Protein AF-U9UZT3-F1 (afdb_monomer)

Mean predicted aligned error: 13.44 Å

Organism: Rhizophagus irregularis (strain DAOM 181602 / DAOM 197198 / MUCL 43194) (NCBI:txid747089)

pLDDT: mean 77.9, std 17.24, range [33.41, 94.56]

Structure (mmCIF, N/CA/C/O backbone):
data_AF-U9UZT3-F1
#
_entry.id   AF-U9UZT3-F1
#
loop_
_atom_site.group_PDB
_atom_site.id
_atom_site.type_symbol
_atom_site.label_atom_id
_atom_site.label_alt_id
_atom_site.label_comp_id
_atom_site.label_asym_id
_atom_site.label_entity_id
_atom_site.label_seq_id
_atom_site.pdbx_PDB_ins_code
_atom_site.Cartn_x
_atom_site.Cartn_y
_atom_site.Cartn_z
_atom_site.occupancy
_atom_site.B_iso_or_equiv
_atom_site.auth_seq_id
_atom_site.auth_comp_id
_atom_site.auth_asym_id
_atom_site.auth_atom_id
_atom_site.pdbx_PDB_model_num
ATOM 1 N N . MET A 1 1 ? -9.451 13.748 1.701 1.00 55.34 1 MET A N 1
ATOM 2 C CA . MET A 1 1 ? -9.977 12.585 2.460 1.00 55.34 1 MET A CA 1
ATOM 3 C C . MET A 1 1 ? -10.515 12.876 3.868 1.00 55.34 1 MET A C 1
ATOM 5 O O . MET A 1 1 ? -11.548 12.296 4.185 1.00 55.34 1 MET A O 1
ATOM 9 N N . PRO A 1 2 ? -9.936 13.760 4.711 1.00 57.91 2 PRO A N 1
ATOM 10 C CA . PRO A 1 2 ? -10.421 13.955 6.091 1.00 57.91 2 PRO A CA 1
ATOM 11 C C . PRO A 1 2 ? -11.897 14.383 6.207 1.00 57.91 2 PRO A C 1
ATOM 13 O O . PRO A 1 2 ? -12.615 13.911 7.085 1.00 57.91 2 PRO A O 1
ATOM 16 N N . PHE A 1 3 ? -12.371 15.233 5.288 1.00 63.44 3 PHE A N 1
ATOM 17 C CA . PHE A 1 3 ? -13.763 15.699 5.251 1.00 63.44 3 PHE A CA 1
ATOM 18 C C . PHE A 1 3 ? -14.772 14.569 4.979 1.00 63.44 3 PHE A C 1
ATOM 20 O O . PHE A 1 3 ? -15.779 14.462 5.677 1.00 63.44 3 PHE A O 1
ATOM 27 N N . LEU A 1 4 ? -14.475 13.688 4.013 1.00 63.22 4 LEU A N 1
ATOM 28 C CA . LEU A 1 4 ? -15.331 12.546 3.671 1.00 63.22 4 LEU A CA 1
ATOM 29 C C . LEU A 1 4 ? -15.413 11.554 4.833 1.00 63.22 4 LEU A C 1
ATOM 31 O O . LEU A 1 4 ? -16.508 11.172 5.231 1.00 63.22 4 LEU A O 1
ATOM 35 N N . LEU A 1 5 ? -14.277 11.226 5.457 1.00 65.88 5 LEU A N 1
ATOM 36 C CA . LEU A 1 5 ? -14.245 10.347 6.629 1.00 65.88 5 LEU A CA 1
ATOM 37 C C . LEU A 1 5 ? -15.083 10.906 7.787 1.00 65.88 5 LEU A C 1
ATOM 39 O O . LEU A 1 5 ? -15.834 10.168 8.417 1.00 65.88 5 LEU A O 1
ATOM 43 N N . ARG A 1 6 ? -15.022 12.220 8.037 1.00 64.06 6 ARG A N 1
ATOM 44 C CA . ARG A 1 6 ? -15.790 12.864 9.114 1.00 64.06 6 ARG A CA 1
ATOM 45 C C . ARG A 1 6 ? -17.303 12.843 8.865 1.00 64.06 6 ARG A C 1
ATOM 47 O O . ARG A 1 6 ? -18.062 12.762 9.828 1.00 64.06 6 ARG A O 1
ATOM 54 N N . ARG A 1 7 ? -17.736 12.898 7.601 1.00 65.75 7 ARG A N 1
ATOM 55 C CA . ARG A 1 7 ? -19.154 12.845 7.203 1.00 65.75 7 ARG A CA 1
ATOM 56 C C . ARG A 1 7 ? -19.692 11.410 7.156 1.00 65.75 7 ARG A C 1
ATOM 58 O O . ARG A 1 7 ? -20.817 11.178 7.594 1.00 65.75 7 ARG A O 1
ATOM 65 N N . CYS A 1 8 ? -18.885 10.470 6.663 1.00 66.38 8 CYS A N 1
ATOM 66 C CA . CYS A 1 8 ? -19.257 9.069 6.452 1.00 66.38 8 CYS A CA 1
ATOM 67 C C . CYS A 1 8 ? -19.107 8.188 7.699 1.00 66.38 8 CYS A C 1
ATOM 69 O O . CYS A 1 8 ? -19.755 7.151 7.762 1.00 66.38 8 CYS A O 1
ATOM 71 N N . LEU A 1 9 ? -18.297 8.571 8.690 1.00 67.44 9 LEU A N 1
ATOM 72 C CA . LEU A 1 9 ? -18.136 7.848 9.960 1.00 67.44 9 LEU A CA 1
ATOM 73 C C . LEU A 1 9 ? -18.852 8.609 11.084 1.00 67.44 9 LEU A C 1
ATOM 75 O O . LEU A 1 9 ? -18.222 9.221 11.944 1.00 67.44 9 LEU A O 1
ATOM 79 N N . ASN A 1 10 ? -20.180 8.633 11.067 1.00 66.56 10 ASN A N 1
ATOM 80 C CA . ASN A 1 10 ? -20.992 9.182 12.151 1.00 66.56 10 ASN A CA 1
ATOM 81 C C . ASN A 1 10 ? -21.681 8.041 12.921 1.00 66.56 10 ASN A C 1
ATOM 83 O O . ASN A 1 10 ? -21.698 6.901 12.469 1.00 66.56 10 ASN A O 1
ATOM 87 N N . ASN A 1 11 ? -22.235 8.323 14.105 1.00 61.31 11 ASN A N 1
ATOM 88 C CA . ASN A 1 11 ? -22.818 7.275 14.957 1.00 61.31 11 ASN A CA 1
ATOM 89 C C . ASN A 1 11 ? -23.997 6.541 14.297 1.00 61.31 11 ASN A C 1
ATOM 91 O O . ASN A 1 11 ? -24.393 5.495 14.785 1.00 61.31 11 ASN A O 1
ATOM 95 N N . ARG A 1 12 ? -24.569 7.090 13.217 1.00 69.06 12 ARG A N 1
ATOM 96 C CA . ARG A 1 12 ? -25.687 6.487 12.484 1.00 69.06 12 ARG A CA 1
ATOM 97 C C . ARG A 1 12 ? -25.233 5.647 11.288 1.00 69.06 12 ARG A C 1
ATOM 99 O O . ARG A 1 12 ? -26.054 4.940 10.720 1.00 69.06 12 ARG A O 1
ATOM 106 N N . SER A 1 13 ? -23.969 5.746 10.872 1.00 76.44 13 SER A N 1
ATOM 107 C CA . SER A 1 13 ? -23.459 5.075 9.669 1.00 76.44 13 SER A CA 1
ATOM 108 C C . SER A 1 13 ? -22.662 3.803 9.955 1.00 76.44 13 SER A C 1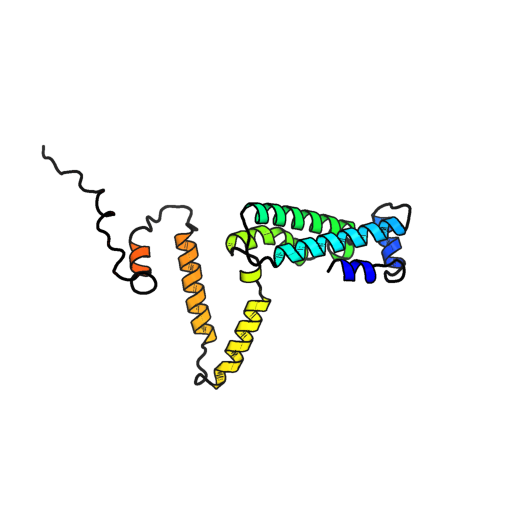
ATOM 110 O O . SER A 1 13 ? -22.446 3.006 9.045 1.00 76.44 13 SER A O 1
ATOM 112 N N . ILE A 1 14 ? -22.230 3.594 11.201 1.00 81.56 14 ILE A N 1
ATOM 113 C CA . ILE A 1 14 ? -21.522 2.384 11.627 1.00 81.56 14 ILE A CA 1
ATOM 114 C C . ILE A 1 14 ? -22.529 1.461 12.310 1.00 81.56 14 ILE A C 1
ATOM 116 O O . ILE A 1 14 ? -23.259 1.896 13.195 1.00 81.56 14 ILE A O 1
ATOM 120 N N . LYS A 1 15 ? -22.564 0.189 11.901 1.00 87.06 15 LYS A N 1
ATOM 121 C CA . LYS A 1 15 ? -23.473 -0.809 12.477 1.00 87.06 15 LYS A CA 1
ATOM 122 C C . LYS A 1 15 ? -23.180 -1.015 13.969 1.00 87.06 15 LYS A C 1
ATOM 124 O O . LYS A 1 15 ? -22.018 -1.152 14.356 1.00 87.06 15 LYS A O 1
ATOM 129 N N . ASP A 1 16 ? -24.229 -1.112 14.784 1.00 87.44 16 ASP A N 1
ATOM 130 C CA . ASP A 1 16 ? -24.104 -1.261 16.240 1.00 87.44 16 ASP A CA 1
ATOM 131 C C . ASP A 1 16 ? -23.318 -2.509 16.648 1.00 87.44 16 ASP A C 1
ATOM 133 O O . ASP A 1 16 ? -22.518 -2.450 17.578 1.00 87.44 16 ASP A O 1
ATOM 137 N N . ASN A 1 17 ? -23.466 -3.618 15.916 1.00 89.62 17 ASN A N 1
ATOM 138 C CA . ASN A 1 17 ? -22.709 -4.843 16.180 1.00 89.62 17 ASN A CA 1
ATOM 139 C C . ASN A 1 17 ? -21.187 -4.633 16.059 1.00 89.62 17 ASN A C 1
ATOM 141 O O . ASN A 1 17 ? -20.431 -5.143 16.880 1.00 89.62 17 ASN A O 1
ATOM 145 N N . ILE A 1 18 ? -20.734 -3.831 15.090 1.00 89.06 18 ILE A N 1
ATOM 146 C CA . ILE A 1 18 ? -19.317 -3.479 14.926 1.00 89.06 18 ILE A CA 1
ATOM 147 C C . ILE A 1 18 ? -18.855 -2.618 16.106 1.00 89.06 18 ILE A C 1
ATOM 149 O O . ILE A 1 18 ? -17.777 -2.851 16.650 1.00 89.06 18 ILE A O 1
ATOM 153 N N . ILE A 1 19 ? -19.669 -1.641 16.521 1.00 89.56 19 ILE A N 1
ATOM 154 C CA . ILE A 1 19 ? -19.348 -0.753 17.647 1.00 89.56 19 ILE A CA 1
ATOM 155 C C . ILE A 1 19 ? -19.211 -1.557 18.942 1.00 89.56 19 ILE A C 1
ATOM 157 O O . ILE A 1 19 ? -18.239 -1.352 19.667 1.00 89.56 19 ILE A O 1
ATOM 161 N N . GLN A 1 20 ? -20.147 -2.470 19.221 1.00 91.25 20 GLN A N 1
ATOM 162 C CA . GLN A 1 20 ? -20.105 -3.303 20.425 1.00 91.25 20 GLN A CA 1
ATOM 163 C C . GLN A 1 20 ? -18.910 -4.254 20.407 1.00 91.25 20 GLN A C 1
ATOM 165 O O . GLN A 1 20 ? -18.147 -4.261 21.366 1.00 91.25 20 GLN A O 1
ATOM 170 N N . ARG A 1 21 ? -18.649 -4.937 19.284 1.00 92.31 21 ARG A N 1
ATOM 171 C CA . ARG A 1 21 ? -17.476 -5.814 19.147 1.00 92.31 21 ARG A CA 1
ATOM 172 C C . ARG A 1 21 ? -16.166 -5.064 19.412 1.00 92.31 21 ARG A C 1
ATOM 174 O O . ARG A 1 21 ? -15.323 -5.520 20.174 1.00 92.31 21 ARG A O 1
ATOM 181 N N . ILE A 1 22 ? -15.993 -3.877 18.823 1.00 92.19 22 ILE A N 1
ATOM 182 C CA . ILE A 1 22 ? -14.782 -3.062 19.028 1.00 92.19 22 ILE A CA 1
ATOM 183 C C . ILE A 1 22 ? -14.680 -2.579 20.474 1.00 92.19 22 ILE A C 1
ATOM 185 O O . ILE A 1 22 ? -13.583 -2.551 21.035 1.00 92.19 22 ILE A O 1
ATOM 189 N N . LYS A 1 23 ? -15.810 -2.201 21.076 1.00 93.12 23 LYS A N 1
ATOM 190 C CA . LYS A 1 23 ? -15.892 -1.773 22.471 1.00 93.12 23 LYS A CA 1
ATOM 191 C C . LYS A 1 23 ? -15.482 -2.893 23.426 1.00 93.12 23 LYS A C 1
ATOM 193 O O . LYS A 1 23 ? -14.667 -2.635 24.306 1.00 93.12 23 LYS A O 1
ATOM 198 N N . GLU A 1 24 ? -16.005 -4.099 23.237 1.00 92.00 24 GLU A N 1
ATOM 199 C CA . GLU A 1 24 ? -15.691 -5.286 24.039 1.00 92.00 24 GLU A CA 1
ATOM 200 C C . GLU A 1 24 ? -14.216 -5.672 23.891 1.00 92.00 24 GLU A C 1
ATOM 202 O O . GLU A 1 24 ? -13.496 -5.724 24.889 1.00 92.00 24 GLU A O 1
ATOM 207 N N . ASN A 1 25 ? -13.729 -5.800 22.652 1.00 90.88 25 ASN A N 1
ATOM 208 C CA . ASN A 1 25 ? -12.338 -6.166 22.359 1.00 90.88 25 ASN A CA 1
ATOM 209 C C . ASN A 1 25 ? -11.317 -5.172 22.936 1.00 90.88 25 ASN A C 1
ATOM 211 O O . ASN A 1 25 ? -10.196 -5.552 23.264 1.00 90.88 25 ASN A O 1
ATOM 215 N N . ASN A 1 26 ? -11.693 -3.897 23.065 1.00 90.81 26 ASN A N 1
ATOM 216 C CA . ASN A 1 26 ? -10.829 -2.840 23.596 1.00 90.81 26 ASN A CA 1
ATOM 217 C C . ASN A 1 26 ? -11.195 -2.409 25.028 1.00 90.81 26 ASN A C 1
ATOM 219 O O . ASN A 1 26 ? -10.668 -1.401 25.500 1.00 90.81 26 ASN A O 1
ATOM 223 N N . GLN A 1 27 ? -12.087 -3.138 25.712 1.00 92.69 27 GLN A N 1
ATOM 224 C CA . GLN A 1 27 ? -12.518 -2.871 27.094 1.00 92.69 27 GLN A CA 1
ATOM 225 C C . GLN A 1 27 ? -12.990 -1.417 27.321 1.00 92.69 27 GLN A C 1
ATOM 227 O O . GLN A 1 27 ? -12.698 -0.779 28.336 1.00 92.69 27 GLN A O 1
ATOM 232 N N . LEU A 1 28 ? -13.714 -0.858 26.349 1.00 92.31 28 LEU A N 1
ATOM 233 C CA . LEU A 1 28 ? -14.163 0.535 26.363 1.00 92.31 28 LEU A CA 1
ATOM 234 C C . LEU A 1 28 ? -15.490 0.693 27.117 1.00 92.31 28 LEU A C 1
ATOM 236 O O . LEU A 1 28 ? -16.375 -0.159 27.062 1.00 92.31 28 LEU A O 1
ATOM 240 N N . ARG A 1 29 ? -15.683 1.840 27.780 1.00 89.75 29 ARG A N 1
ATOM 241 C CA . ARG A 1 29 ? -16.895 2.111 28.577 1.00 89.75 29 ARG A CA 1
ATOM 242 C C . ARG A 1 29 ? -18.047 2.625 27.718 1.00 89.75 29 ARG A C 1
ATOM 244 O O . ARG A 1 29 ? -19.192 2.209 27.887 1.00 89.75 29 ARG A O 1
ATOM 251 N N . LEU A 1 30 ? -17.746 3.513 26.771 1.00 90.06 30 LEU A N 1
ATOM 252 C CA . LEU A 1 30 ? -18.746 4.214 25.964 1.00 90.06 30 LEU A CA 1
ATOM 253 C C . LEU A 1 30 ? -18.617 3.871 24.479 1.00 90.06 30 LEU A C 1
ATOM 255 O O . LEU A 1 30 ? -17.517 3.824 23.932 1.00 90.06 30 LEU A O 1
ATOM 259 N N . ASN A 1 31 ? -19.752 3.748 23.790 1.00 87.81 31 ASN A N 1
ATOM 260 C CA . ASN A 1 31 ? -19.794 3.531 22.338 1.00 87.81 31 ASN A CA 1
ATOM 261 C C . ASN A 1 31 ? -19.106 4.675 21.569 1.00 87.81 31 ASN A C 1
ATOM 263 O O . ASN A 1 31 ? -18.473 4.452 20.539 1.00 87.81 31 ASN A O 1
ATOM 267 N N . SER A 1 32 ? -19.154 5.901 22.100 1.00 87.88 32 SER A N 1
ATOM 268 C CA . SER A 1 32 ? -18.447 7.058 21.539 1.00 87.88 32 SER A CA 1
ATOM 269 C C . SER A 1 32 ? -16.924 6.877 21.499 1.00 87.88 32 SER A C 1
ATOM 271 O O . SER A 1 32 ? -16.281 7.386 20.580 1.00 87.88 32 SER A O 1
ATOM 273 N N . GLN A 1 33 ? -16.342 6.127 22.443 1.00 90.56 33 GLN A N 1
ATOM 274 C CA . GLN A 1 33 ? -14.907 5.825 22.463 1.00 90.56 33 GLN A CA 1
ATOM 275 C C . GLN A 1 33 ? -14.535 4.863 21.332 1.00 90.56 33 GLN A C 1
ATOM 277 O O . GLN A 1 33 ? -13.577 5.131 20.610 1.00 90.56 33 GLN A O 1
ATOM 282 N N . ALA A 1 34 ? -15.331 3.809 21.114 1.00 90.56 34 ALA A N 1
ATOM 283 C CA . ALA A 1 34 ? -15.132 2.876 20.002 1.00 90.56 34 ALA A CA 1
ATOM 284 C C . ALA A 1 34 ? -15.201 3.604 18.649 1.00 90.56 34 ALA A C 1
ATOM 286 O O . ALA A 1 34 ? -14.325 3.457 17.800 1.00 90.56 34 ALA A O 1
ATOM 287 N N . ILE A 1 35 ? -16.188 4.488 18.480 1.00 87.88 35 ILE A N 1
ATOM 288 C CA . ILE A 1 35 ? -16.333 5.303 17.267 1.00 87.88 35 ILE A CA 1
ATOM 289 C C . ILE A 1 35 ? -15.147 6.260 17.091 1.00 87.88 35 ILE A C 1
ATOM 291 O O . ILE A 1 35 ? -14.671 6.456 15.971 1.00 87.88 35 ILE A O 1
ATOM 295 N N . SER A 1 36 ? -14.649 6.854 18.178 1.00 88.75 36 SER A N 1
ATOM 296 C CA . SER A 1 36 ? -13.444 7.687 18.141 1.00 88.75 36 SER A CA 1
ATOM 297 C C . SER A 1 36 ? -12.226 6.884 17.676 1.00 88.75 36 SER A C 1
ATOM 299 O O . SER A 1 36 ? -11.504 7.342 16.793 1.00 88.75 36 SER A O 1
ATOM 301 N N . MET A 1 37 ? -12.037 5.659 18.177 1.00 91.25 37 MET A N 1
ATOM 302 C CA . MET A 1 37 ? -10.946 4.778 17.743 1.00 91.25 37 MET A CA 1
ATOM 303 C C . MET A 1 37 ? -11.023 4.442 16.253 1.00 91.25 37 MET A C 1
ATOM 305 O O . MET A 1 37 ? -10.026 4.586 15.547 1.00 91.25 37 MET A O 1
ATOM 309 N N . ILE A 1 38 ? -12.212 4.089 15.751 1.00 90.50 38 ILE A N 1
ATOM 310 C CA . ILE A 1 38 ? -12.436 3.843 14.318 1.00 90.50 38 ILE A CA 1
ATOM 311 C C . ILE A 1 38 ? -12.049 5.080 13.500 1.00 90.50 38 ILE A C 1
ATOM 313 O O . ILE A 1 38 ? -11.304 4.981 12.526 1.00 90.50 38 ILE A O 1
ATOM 317 N N . LYS A 1 39 ? -12.511 6.269 13.908 1.00 87.94 39 LYS A N 1
ATOM 318 C CA . LYS A 1 39 ? -12.176 7.529 13.229 1.00 87.94 39 LYS A CA 1
ATOM 319 C C . LYS A 1 39 ? -10.675 7.784 13.201 1.00 87.94 39 LYS A C 1
ATOM 321 O O . LYS A 1 39 ? -10.151 8.129 12.148 1.00 87.94 39 LYS A O 1
ATOM 326 N N . GLN A 1 40 ? -9.994 7.626 14.334 1.00 89.12 40 GLN A N 1
ATOM 327 C CA . GLN A 1 40 ? -8.553 7.862 14.423 1.00 89.12 40 GLN A CA 1
ATOM 328 C C . GLN A 1 40 ? -7.764 6.894 13.539 1.00 89.12 40 GLN A C 1
ATOM 330 O O . GLN A 1 40 ? -6.857 7.327 12.830 1.00 89.12 40 GLN A O 1
ATOM 335 N N . CYS A 1 41 ? -8.159 5.619 13.507 1.00 91.81 41 CYS A N 1
ATOM 336 C CA . CYS A 1 41 ? -7.572 4.624 12.613 1.00 91.81 41 CYS A CA 1
ATOM 337 C C . CYS A 1 41 ? -7.689 5.058 11.139 1.00 91.81 41 CYS A C 1
ATOM 339 O O . CYS A 1 41 ? -6.686 5.148 10.432 1.00 91.81 41 CYS A O 1
ATOM 341 N N . TRP A 1 42 ? -8.884 5.463 10.693 1.00 90.69 42 TRP A N 1
ATOM 342 C CA . TRP A 1 42 ? -9.087 5.922 9.313 1.00 90.69 42 TRP A CA 1
ATOM 343 C C . TRP A 1 42 ? -8.403 7.256 8.987 1.00 90.69 42 TRP A C 1
ATOM 345 O O . TRP A 1 42 ? -7.966 7.467 7.855 1.00 90.69 42 TRP A O 1
ATOM 355 N N . ILE A 1 43 ? -8.270 8.163 9.958 1.00 88.94 43 ILE A N 1
ATOM 356 C CA . ILE A 1 43 ? -7.490 9.397 9.788 1.00 88.94 43 ILE A CA 1
ATOM 357 C C . ILE A 1 43 ? -6.019 9.053 9.540 1.00 88.94 43 ILE A C 1
ATOM 359 O O . ILE A 1 43 ? -5.425 9.573 8.593 1.00 88.94 43 ILE A O 1
ATOM 363 N N . LYS A 1 44 ? -5.442 8.150 10.340 1.00 90.19 44 LYS A N 1
ATOM 364 C CA . LYS A 1 44 ? -4.062 7.684 10.154 1.00 90.19 44 LYS A CA 1
ATOM 365 C C . LYS A 1 44 ? -3.884 6.973 8.815 1.00 90.19 44 LYS A C 1
ATOM 367 O O . LYS A 1 44 ? -2.916 7.262 8.118 1.00 90.19 44 LYS A O 1
ATOM 372 N N . PHE A 1 45 ? -4.849 6.147 8.402 1.00 91.62 45 PHE A N 1
ATOM 373 C CA . PHE A 1 45 ? -4.861 5.540 7.069 1.00 91.62 45 PHE A CA 1
ATOM 374 C C . PHE A 1 45 ? -4.799 6.598 5.959 1.00 91.62 45 PHE A C 1
ATOM 376 O O . PHE A 1 45 ? -4.001 6.481 5.032 1.00 91.62 45 PHE A O 1
ATOM 383 N N . ALA A 1 46 ? -5.597 7.666 6.059 1.00 90.19 46 ALA A N 1
ATOM 384 C CA . ALA A 1 46 ? -5.604 8.735 5.063 1.00 90.19 46 ALA A CA 1
ATOM 385 C C . ALA A 1 46 ? -4.282 9.523 5.021 1.00 90.19 46 ALA A C 1
ATOM 387 O O . ALA A 1 46 ? -3.820 9.881 3.937 1.00 90.19 46 ALA A O 1
ATOM 388 N N . ILE A 1 47 ? -3.669 9.786 6.180 1.00 89.50 47 ILE A N 1
ATOM 389 C CA . ILE A 1 47 ? -2.348 10.429 6.266 1.00 89.50 47 ILE A CA 1
ATOM 390 C C . ILE A 1 47 ? -1.283 9.532 5.628 1.00 89.50 47 ILE A C 1
ATOM 392 O O . ILE A 1 47 ? -0.498 10.004 4.809 1.00 89.50 47 ILE A O 1
ATOM 396 N N . CYS A 1 48 ? -1.295 8.241 5.960 1.00 91.44 48 CYS A N 1
ATOM 397 C CA . CYS A 1 48 ? -0.388 7.252 5.394 1.00 91.44 48 CYS A CA 1
ATOM 398 C C . CYS A 1 48 ? -0.547 7.150 3.872 1.00 91.44 48 CYS A C 1
ATOM 400 O O . CYS A 1 48 ? 0.436 7.246 3.147 1.00 91.44 48 CYS A O 1
ATOM 402 N N . SER A 1 49 ? -1.787 7.077 3.382 1.00 90.62 49 SER A N 1
ATOM 403 C CA . SER A 1 49 ? -2.088 7.048 1.947 1.00 90.62 49 SER A CA 1
ATOM 404 C C . SER A 1 49 ? -1.500 8.261 1.225 1.00 90.62 49 SER A C 1
ATOM 406 O O . SER A 1 49 ? -0.892 8.113 0.172 1.00 90.62 49 SER A O 1
ATOM 408 N N . LYS A 1 50 ? -1.614 9.465 1.805 1.00 90.94 50 LYS A N 1
ATOM 409 C CA . LYS A 1 50 ? -0.993 10.670 1.233 1.00 90.94 50 LYS A CA 1
ATOM 410 C C . LYS A 1 50 ? 0.530 10.528 1.118 1.00 90.94 50 LYS A C 1
ATOM 412 O O . LYS A 1 50 ? 1.086 10.950 0.114 1.00 90.94 50 LYS A O 1
ATOM 417 N N . ALA A 1 51 ? 1.188 9.969 2.133 1.00 91.00 51 ALA A N 1
ATOM 418 C CA . ALA A 1 51 ? 2.636 9.769 2.120 1.00 91.00 51 ALA A CA 1
ATOM 419 C C . ALA A 1 51 ? 3.066 8.698 1.103 1.00 91.00 51 ALA A C 1
ATOM 421 O O . ALA A 1 51 ? 4.078 8.866 0.434 1.00 91.00 51 ALA A O 1
ATOM 422 N N . VAL A 1 52 ? 2.276 7.631 0.949 1.00 90.38 52 VAL A N 1
ATOM 423 C CA . VAL A 1 52 ? 2.520 6.572 -0.042 1.00 90.38 52 VAL A CA 1
ATOM 424 C C . VAL A 1 52 ? 2.469 7.113 -1.473 1.00 90.38 52 VAL A C 1
ATOM 426 O O . VAL A 1 52 ? 3.284 6.725 -2.301 1.00 90.38 52 VAL A O 1
ATOM 429 N N . PHE A 1 53 ? 1.555 8.037 -1.766 1.00 89.50 53 PHE A N 1
ATOM 430 C CA . PHE A 1 53 ? 1.421 8.656 -3.090 1.00 89.50 53 PHE A CA 1
ATOM 431 C C . PHE A 1 53 ? 2.201 9.973 -3.234 1.00 89.50 53 PHE A C 1
ATOM 433 O O . PHE A 1 53 ? 1.807 10.838 -4.014 1.00 89.50 53 PHE A O 1
ATOM 440 N N . ALA A 1 54 ? 3.286 10.157 -2.480 1.00 91.00 54 ALA A N 1
ATOM 441 C CA . ALA A 1 54 ? 4.164 11.305 -2.672 1.00 91.00 54 ALA A CA 1
ATOM 442 C C . ALA A 1 54 ? 4.960 11.171 -3.985 1.00 91.00 54 ALA A C 1
ATOM 444 O O . ALA A 1 54 ? 5.508 10.111 -4.287 1.00 91.00 54 ALA A O 1
ATOM 445 N N . GLU A 1 55 ? 5.038 12.258 -4.755 1.00 88.50 55 GLU A N 1
ATOM 446 C CA . GLU A 1 55 ? 5.781 12.306 -6.026 1.00 88.50 55 GLU A CA 1
ATOM 447 C C . GLU A 1 55 ? 7.303 12.284 -5.814 1.00 88.50 55 GLU A C 1
ATOM 449 O O . GLU A 1 55 ? 8.050 11.773 -6.648 1.00 88.50 55 GLU A O 1
ATOM 454 N N . SER A 1 56 ? 7.769 12.776 -4.668 1.00 89.38 56 SER A N 1
ATOM 455 C CA . SER A 1 56 ? 9.171 12.767 -4.255 1.00 89.38 56 SER A CA 1
ATOM 456 C C . SER A 1 56 ? 9.288 12.516 -2.752 1.00 89.38 56 SER A C 1
ATOM 458 O O . SER A 1 56 ? 8.358 12.796 -1.992 1.00 89.38 56 SER A O 1
ATOM 460 N N . MET A 1 57 ? 10.422 11.954 -2.326 1.00 91.62 57 MET A N 1
ATOM 461 C CA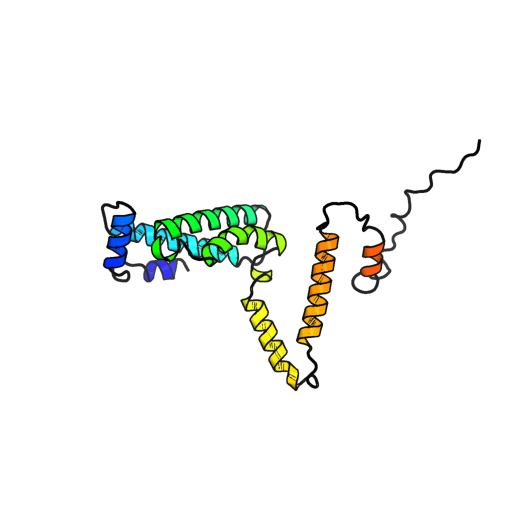 . MET A 1 57 ? 10.710 11.656 -0.922 1.00 91.62 57 MET A CA 1
ATOM 462 C C . MET A 1 57 ? 12.161 12.005 -0.582 1.00 91.62 57 MET A C 1
ATOM 464 O O . MET A 1 57 ? 13.074 11.725 -1.357 1.00 91.62 57 MET A O 1
ATOM 468 N N . SER A 1 58 ? 12.363 12.604 0.589 1.00 92.94 58 SER A N 1
ATOM 469 C CA . SER A 1 58 ? 13.672 12.788 1.222 1.00 92.94 58 SER A CA 1
ATOM 470 C C . SER A 1 58 ? 13.978 11.663 2.220 1.00 92.94 58 SER A C 1
ATOM 472 O O . SER A 1 58 ? 13.097 10.879 2.581 1.00 92.94 58 SER A O 1
ATOM 474 N N . ASP A 1 59 ?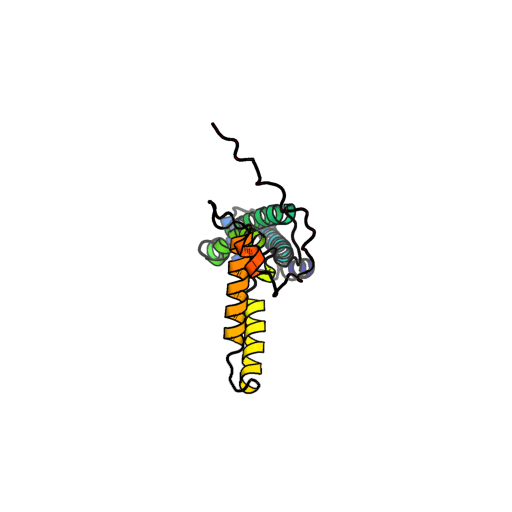 15.207 11.614 2.745 1.00 90.50 59 ASP A N 1
ATOM 475 C CA . ASP A 1 59 ? 15.595 10.613 3.752 1.00 90.50 59 ASP A CA 1
ATOM 476 C C . ASP A 1 59 ? 14.715 10.645 5.008 1.00 90.50 59 ASP A C 1
ATOM 478 O O . ASP A 1 59 ? 14.299 9.600 5.521 1.00 90.50 59 ASP A O 1
ATOM 482 N N . ASN A 1 60 ? 14.356 11.850 5.455 1.00 94.06 60 ASN A N 1
ATOM 483 C CA . ASN A 1 60 ? 13.444 12.045 6.579 1.00 94.06 60 ASN A CA 1
ATOM 484 C C . ASN A 1 60 ? 12.027 11.547 6.266 1.00 94.06 60 ASN A C 1
ATOM 486 O O . ASN A 1 60 ? 11.340 11.036 7.157 1.00 94.06 60 ASN A O 1
ATOM 490 N N . ASP A 1 61 ? 11.586 11.658 5.011 1.00 93.81 61 ASP A N 1
ATOM 491 C CA . ASP A 1 61 ? 10.266 11.184 4.603 1.00 93.81 61 ASP A CA 1
ATOM 492 C C . ASP A 1 61 ? 10.177 9.659 4.655 1.00 93.81 61 ASP A C 1
ATOM 494 O O . ASP A 1 61 ? 9.145 9.142 5.080 1.00 93.81 61 ASP A O 1
ATOM 498 N N . TYR A 1 62 ? 11.250 8.930 4.324 1.00 94.12 62 TYR A N 1
ATOM 499 C CA . TYR A 1 62 ? 11.268 7.468 4.461 1.00 94.12 62 TYR A CA 1
ATOM 500 C C . TYR A 1 62 ? 11.134 7.025 5.920 1.00 94.12 62 TYR A C 1
ATOM 502 O O . TYR A 1 62 ? 10.351 6.122 6.214 1.00 94.12 62 TYR A O 1
ATOM 510 N N . VAL A 1 63 ? 11.857 7.673 6.842 1.00 94.19 63 VAL A N 1
ATOM 511 C CA . VAL A 1 63 ? 11.768 7.378 8.285 1.00 94.19 63 VAL A CA 1
ATOM 512 C C . VAL A 1 63 ? 10.358 7.663 8.800 1.00 94.19 63 VAL A C 1
ATOM 514 O O . VAL A 1 63 ? 9.764 6.861 9.524 1.00 94.19 63 VAL A O 1
ATOM 517 N N . ARG A 1 64 ? 9.779 8.794 8.385 1.00 93.81 64 ARG A N 1
ATOM 518 C CA . ARG A 1 64 ? 8.412 9.164 8.755 1.00 93.81 64 ARG A CA 1
ATOM 519 C C . ARG A 1 64 ? 7.379 8.203 8.171 1.00 93.81 64 ARG A C 1
ATOM 521 O O . ARG A 1 64 ? 6.408 7.871 8.857 1.00 93.81 64 ARG A O 1
ATOM 528 N N . LEU A 1 65 ? 7.559 7.777 6.924 1.00 94.25 65 LEU A N 1
ATOM 529 C CA . LEU A 1 65 ? 6.695 6.811 6.256 1.00 94.25 65 LEU A CA 1
ATOM 530 C C . LEU A 1 65 ? 6.714 5.478 7.009 1.00 94.25 65 LEU A C 1
ATOM 532 O O . LEU A 1 65 ? 5.644 4.971 7.336 1.00 94.25 65 LEU A O 1
ATOM 536 N N . ASP A 1 66 ? 7.897 4.973 7.358 1.00 94.56 66 ASP A N 1
ATOM 537 C CA . ASP A 1 66 ? 8.060 3.731 8.116 1.00 94.56 66 ASP A CA 1
ATOM 538 C C . ASP A 1 66 ? 7.317 3.775 9.459 1.00 94.56 66 ASP A C 1
ATOM 540 O O . ASP A 1 66 ? 6.425 2.964 9.720 1.00 94.56 66 ASP A O 1
ATOM 544 N N . ALA A 1 67 ? 7.566 4.817 10.259 1.00 93.75 67 ALA A N 1
ATOM 545 C CA . ALA A 1 67 ? 6.873 5.017 11.529 1.00 93.75 67 ALA A CA 1
ATOM 546 C C . ALA A 1 67 ? 5.346 5.117 11.351 1.00 93.75 67 ALA A C 1
ATOM 548 O O . ALA A 1 67 ? 4.574 4.612 12.170 1.00 93.75 67 ALA A O 1
ATOM 549 N N . THR A 1 68 ? 4.881 5.761 10.278 1.00 93.06 68 THR A N 1
ATOM 550 C CA . THR A 1 68 ? 3.446 5.900 9.996 1.00 93.06 68 THR A CA 1
ATOM 551 C C . THR A 1 68 ? 2.814 4.556 9.617 1.00 93.06 68 THR A C 1
ATOM 553 O O . THR A 1 68 ? 1.724 4.247 10.099 1.00 93.06 68 THR A O 1
ATOM 556 N N . LEU A 1 69 ? 3.492 3.742 8.802 1.00 94.44 69 LEU A N 1
ATOM 557 C CA . LEU A 1 69 ? 3.042 2.414 8.369 1.00 94.44 69 LEU A CA 1
ATOM 558 C C . LEU A 1 69 ? 2.985 1.416 9.535 1.00 94.44 69 LEU A C 1
ATOM 560 O O . LEU A 1 69 ? 2.007 0.674 9.669 1.00 94.44 69 LEU A O 1
ATOM 564 N N . GLN A 1 70 ? 3.992 1.431 10.414 1.00 92.88 70 GLN A N 1
ATOM 565 C CA . GLN A 1 70 ? 4.018 0.591 11.615 1.00 92.88 70 GLN A CA 1
ATOM 566 C C . GLN A 1 70 ? 2.877 0.956 12.571 1.00 92.88 70 GLN A C 1
ATOM 568 O O . GLN A 1 70 ? 2.105 0.088 12.982 1.00 92.88 70 GLN A O 1
ATOM 573 N N . ASN A 1 71 ? 2.700 2.250 12.855 1.00 92.44 71 ASN A N 1
ATOM 574 C CA . ASN A 1 71 ? 1.611 2.725 13.710 1.00 92.44 71 ASN A CA 1
ATOM 575 C C . ASN A 1 71 ? 0.230 2.385 13.133 1.00 92.44 71 ASN A C 1
ATOM 577 O O . ASN A 1 71 ? -0.644 1.922 13.862 1.00 92.44 71 ASN A O 1
ATOM 581 N N . LEU A 1 72 ? 0.041 2.565 11.822 1.00 94.12 72 LEU A N 1
ATOM 582 C CA . LEU A 1 72 ? -1.198 2.186 11.146 1.00 94.12 72 LEU A CA 1
ATOM 583 C C . LEU A 1 72 ? -1.458 0.679 11.252 1.00 94.12 72 LEU A C 1
ATOM 585 O O . LEU A 1 72 ? -2.589 0.280 11.517 1.00 94.12 72 LEU A O 1
ATOM 589 N N . SER A 1 73 ? -0.426 -0.151 11.083 1.00 93.62 73 SER A N 1
ATOM 590 C CA . SER A 1 73 ? -0.553 -1.607 11.206 1.00 93.62 73 SER A CA 1
ATOM 591 C C . SER A 1 73 ? -1.020 -2.022 12.600 1.00 93.62 73 SER A C 1
ATOM 593 O O . SER A 1 73 ? -1.904 -2.866 12.728 1.00 93.62 73 SER A O 1
ATOM 595 N N . ILE A 1 74 ? -0.451 -1.411 13.643 1.00 93.19 74 ILE A N 1
ATOM 596 C CA . ILE A 1 74 ? -0.837 -1.660 15.037 1.00 93.19 74 ILE A CA 1
ATOM 597 C C . ILE A 1 74 ? -2.288 -1.231 15.277 1.00 93.19 74 ILE A C 1
ATOM 599 O O . ILE A 1 74 ? -3.064 -1.987 15.859 1.00 93.19 74 ILE A O 1
ATOM 603 N N . ASP A 1 75 ? -2.683 -0.049 14.799 1.00 93.44 75 ASP A N 1
ATOM 604 C CA . ASP A 1 75 ? -4.051 0.441 14.975 1.00 93.44 75 ASP A CA 1
ATOM 605 C C . ASP A 1 75 ? -5.081 -0.407 14.225 1.00 93.44 75 ASP A C 1
ATOM 607 O O . ASP A 1 75 ? -6.159 -0.658 14.758 1.00 93.44 75 ASP A O 1
ATOM 611 N N . LEU A 1 76 ? -4.764 -0.871 13.012 1.00 94.00 76 LEU A N 1
ATOM 612 C CA . LEU A 1 76 ? -5.641 -1.760 12.248 1.00 94.00 76 LEU A CA 1
ATOM 613 C C . LEU A 1 76 ? -5.866 -3.078 12.989 1.00 94.00 76 LEU A C 1
ATOM 615 O O . LEU A 1 76 ? -7.011 -3.490 13.138 1.00 94.00 76 LEU A O 1
ATOM 619 N N . LEU A 1 77 ? -4.808 -3.690 13.527 1.00 93.50 77 LEU A N 1
ATOM 620 C CA . LEU A 1 77 ? -4.924 -4.919 14.320 1.00 93.50 77 LEU A CA 1
ATOM 621 C C . LEU A 1 77 ? -5.673 -4.698 15.636 1.00 93.50 77 LEU A C 1
ATOM 623 O O . LEU A 1 77 ? -6.387 -5.580 16.094 1.00 93.50 77 LEU A O 1
ATOM 627 N N . LYS A 1 78 ? -5.544 -3.515 16.240 1.00 93.19 78 LYS A N 1
ATOM 628 C CA . LYS A 1 78 ? -6.242 -3.177 17.483 1.00 93.19 78 LYS A CA 1
ATOM 629 C C . LYS A 1 78 ? -7.739 -2.925 17.276 1.00 93.19 78 LYS A C 1
ATOM 631 O O . LYS A 1 78 ? -8.562 -3.317 18.103 1.00 93.19 78 LYS A O 1
ATOM 636 N N . VAL A 1 79 ? -8.101 -2.227 16.200 1.00 93.06 79 VAL A N 1
ATOM 637 C CA . VAL A 1 79 ? -9.497 -1.859 15.918 1.00 93.06 79 VAL A CA 1
ATOM 638 C C . VAL A 1 79 ? -10.231 -2.986 15.184 1.00 93.06 79 VAL A C 1
ATOM 640 O O . VAL A 1 79 ? -11.411 -3.202 15.440 1.00 93.06 79 VAL A O 1
ATOM 643 N N . PHE A 1 80 ? -9.545 -3.725 14.314 1.00 92.31 80 PHE A N 1
ATOM 644 C CA . PHE A 1 80 ? -10.117 -4.742 13.427 1.00 92.31 80 PHE A CA 1
ATOM 645 C C . PHE A 1 80 ? -9.252 -6.024 13.411 1.00 92.31 80 PHE A C 1
ATOM 647 O O . PHE A 1 80 ? -8.688 -6.391 12.376 1.00 92.31 80 PHE A O 1
ATOM 654 N N . PRO A 1 81 ? -9.082 -6.707 14.561 1.00 91.00 81 PRO A N 1
ATOM 655 C CA . PRO A 1 81 ? -8.179 -7.854 14.666 1.00 91.00 81 PRO A CA 1
ATOM 656 C C . PRO A 1 81 ? -8.587 -9.009 13.746 1.00 91.00 81 PRO A C 1
ATOM 658 O O . PRO A 1 81 ? -7.739 -9.571 13.057 1.00 91.00 81 PRO A O 1
ATOM 661 N N . GLU A 1 82 ? -9.874 -9.347 13.696 1.00 89.50 82 GLU A N 1
ATOM 662 C CA . GLU A 1 82 ? -10.387 -10.473 12.902 1.00 89.50 82 GLU A CA 1
ATOM 663 C C . GLU A 1 82 ? -10.184 -10.246 11.402 1.00 89.50 82 GLU A C 1
ATOM 665 O O . GLU A 1 82 ? -9.851 -11.174 10.669 1.00 89.50 82 GLU A O 1
ATOM 670 N N . GLU A 1 83 ? -10.334 -9.002 10.947 1.00 90.00 83 GLU A N 1
ATOM 671 C CA . GLU A 1 83 ? -10.218 -8.653 9.536 1.00 90.00 83 GLU A CA 1
ATOM 672 C C . GLU A 1 83 ? -8.766 -8.576 9.053 1.00 90.00 83 GLU A C 1
ATOM 674 O O . GLU A 1 83 ? -8.516 -8.830 7.878 1.00 90.00 83 GLU A O 1
ATOM 679 N N . PHE A 1 84 ? -7.810 -8.223 9.922 1.00 91.12 84 PHE A N 1
ATOM 680 C CA . PHE A 1 84 ? -6.447 -7.874 9.498 1.00 91.12 84 PHE A CA 1
ATOM 681 C C . PHE A 1 84 ? -5.333 -8.817 9.978 1.00 91.12 84 PHE A C 1
ATOM 683 O O . PHE A 1 84 ? -4.261 -8.801 9.372 1.00 91.12 84 PHE A O 1
ATOM 690 N N . SER A 1 85 ? -5.547 -9.656 11.002 1.00 87.31 85 SER A N 1
ATOM 691 C CA . SER A 1 85 ? -4.466 -10.441 11.646 1.00 87.31 85 SER A CA 1
ATOM 692 C C . SER A 1 85 ? -3.691 -11.370 10.710 1.00 87.31 85 SER A C 1
ATOM 694 O O . SER A 1 85 ? -2.505 -11.594 10.930 1.00 87.31 85 SER A O 1
ATOM 696 N N . ASN A 1 86 ? -4.328 -11.863 9.645 1.00 87.38 86 ASN A N 1
ATOM 697 C CA . ASN A 1 86 ? -3.735 -12.843 8.728 1.00 87.38 86 ASN A CA 1
ATOM 698 C C . ASN A 1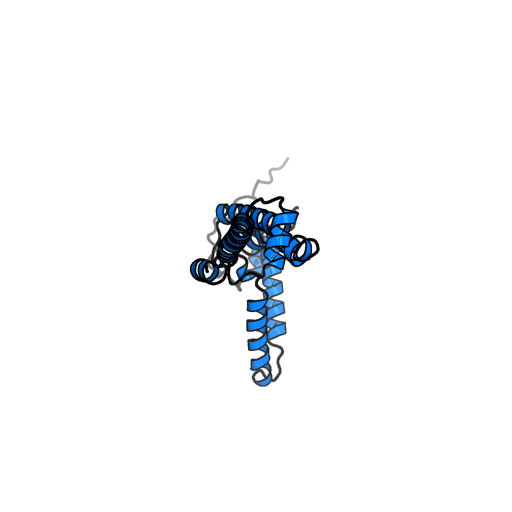 86 ? -3.658 -12.347 7.279 1.00 87.38 86 ASN A C 1
ATOM 700 O O . ASN A 1 86 ? -3.523 -13.152 6.361 1.00 87.38 86 ASN A O 1
ATOM 704 N N . LEU A 1 87 ? -3.770 -11.034 7.047 1.00 91.31 87 LEU A N 1
ATOM 705 C CA . LEU A 1 87 ? -3.713 -10.493 5.692 1.00 91.31 87 LEU A CA 1
ATOM 706 C C . LEU A 1 87 ? -2.260 -10.301 5.237 1.00 91.31 87 LEU A C 1
ATOM 708 O O . LEU A 1 87 ? -1.556 -9.459 5.804 1.00 91.31 87 LEU A O 1
ATOM 712 N N . PRO A 1 88 ? -1.823 -10.963 4.145 1.00 88.62 88 PRO A N 1
ATOM 713 C CA . PRO A 1 88 ? -0.507 -10.716 3.555 1.00 88.62 88 PRO A CA 1
ATOM 714 C C . PRO A 1 88 ? -0.314 -9.241 3.194 1.00 88.62 88 PRO A C 1
ATOM 716 O O . PRO A 1 88 ? 0.767 -8.692 3.371 1.00 88.62 88 PRO A O 1
ATOM 719 N N . ASN A 1 89 ? -1.390 -8.566 2.777 1.00 87.56 89 ASN A N 1
ATOM 720 C CA . ASN A 1 89 ? -1.372 -7.141 2.447 1.00 87.56 89 ASN A CA 1
ATOM 721 C C . ASN A 1 89 ? -0.954 -6.265 3.638 1.00 87.56 89 ASN A C 1
ATOM 723 O O . ASN A 1 89 ? -0.268 -5.265 3.442 1.00 87.56 89 ASN A O 1
ATOM 727 N N . LEU A 1 90 ? -1.320 -6.643 4.869 1.00 89.38 90 LEU A N 1
ATOM 728 C CA . LEU A 1 90 ? -0.880 -5.926 6.066 1.00 89.38 90 LEU A CA 1
ATOM 729 C C . LEU A 1 90 ? 0.609 -6.168 6.345 1.00 89.38 90 LEU A C 1
ATOM 731 O O . LEU A 1 90 ? 1.312 -5.257 6.775 1.00 89.38 90 LEU A O 1
ATOM 735 N N . HIS A 1 91 ? 1.104 -7.380 6.085 1.00 87.44 91 HIS A N 1
ATOM 736 C CA . HIS A 1 91 ? 2.530 -7.678 6.195 1.00 87.44 91 HIS A CA 1
ATOM 737 C C . HIS A 1 91 ? 3.347 -6.871 5.178 1.00 87.44 91 HIS A C 1
ATOM 739 O O . HIS A 1 91 ? 4.307 -6.204 5.556 1.00 87.44 91 HIS A O 1
ATOM 745 N N . VAL A 1 92 ? 2.928 -6.868 3.908 1.00 87.69 92 VAL A N 1
ATOM 746 C CA . VAL A 1 92 ? 3.580 -6.111 2.827 1.00 87.69 92 VAL A CA 1
ATOM 747 C C . VAL A 1 92 ? 3.613 -4.614 3.133 1.00 87.69 92 VAL A C 1
ATOM 749 O O . VAL A 1 92 ? 4.615 -3.958 2.856 1.00 87.69 92 VAL A O 1
ATOM 752 N N . LEU A 1 93 ? 2.565 -4.077 3.769 1.00 89.06 93 LEU A N 1
ATOM 753 C CA . LEU A 1 93 ? 2.487 -2.669 4.162 1.00 89.06 93 LEU A CA 1
ATOM 754 C C . LEU A 1 93 ? 3.694 -2.219 5.007 1.00 89.06 93 LEU A C 1
ATOM 756 O O . LEU A 1 93 ? 4.135 -1.081 4.871 1.00 89.06 93 LEU A O 1
ATOM 760 N N . ARG A 1 94 ? 4.278 -3.109 5.821 1.00 84.94 94 ARG A N 1
ATOM 761 C CA . ARG A 1 94 ? 5.452 -2.808 6.663 1.00 84.94 94 ARG A CA 1
ATOM 762 C C . ARG A 1 94 ? 6.757 -2.658 5.880 1.00 84.94 94 ARG A C 1
ATOM 764 O O . ARG A 1 94 ? 7.679 -2.036 6.385 1.00 84.94 94 ARG A O 1
ATOM 771 N N . HIS A 1 95 ? 6.822 -3.188 4.661 1.00 89.69 95 HIS A N 1
ATOM 772 C CA . HIS A 1 95 ? 8.013 -3.140 3.802 1.00 89.69 95 HIS A CA 1
ATOM 773 C C . HIS A 1 95 ? 7.950 -2.022 2.756 1.00 89.69 95 HIS A C 1
ATOM 775 O O . HIS A 1 95 ? 8.883 -1.827 1.977 1.00 89.69 95 HIS A O 1
ATOM 781 N N . LEU A 1 96 ? 6.855 -1.254 2.723 1.00 92.06 96 LEU A N 1
ATOM 782 C CA . LEU A 1 96 ? 6.676 -0.193 1.733 1.00 92.06 96 LEU A CA 1
ATOM 783 C C . LEU A 1 96 ? 7.701 0.939 1.882 1.00 92.06 96 LEU A C 1
ATOM 785 O O . LEU A 1 96 ? 8.089 1.526 0.879 1.00 92.06 96 LEU A O 1
ATOM 789 N N . SER A 1 97 ? 8.173 1.240 3.092 1.00 92.88 97 SER A N 1
ATOM 790 C CA . SER A 1 97 ? 9.232 2.237 3.315 1.00 92.88 97 SER A CA 1
ATOM 791 C C . SER A 1 97 ? 10.545 1.833 2.630 1.00 92.88 97 SER A C 1
ATOM 793 O O . SER A 1 97 ? 11.184 2.646 1.960 1.00 92.88 97 SER A O 1
ATOM 795 N N . GLU A 1 9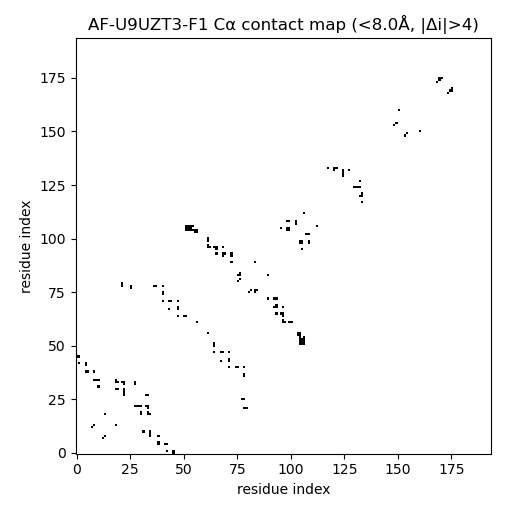8 ? 10.916 0.556 2.726 1.00 91.44 98 GLU A N 1
ATOM 796 C CA . GLU A 1 98 ? 12.085 -0.004 2.053 1.00 91.44 98 GLU A CA 1
ATOM 797 C C . GLU A 1 98 ? 11.917 0.013 0.530 1.00 91.44 98 GLU A C 1
ATOM 799 O O . GLU A 1 98 ? 12.832 0.409 -0.194 1.00 91.44 98 GLU A O 1
ATOM 804 N N . HIS A 1 99 ? 10.739 -0.367 0.029 1.00 90.75 99 HIS A N 1
ATOM 805 C CA . HIS A 1 99 ? 10.437 -0.275 -1.399 1.00 90.75 99 HIS A CA 1
ATOM 806 C C . HIS A 1 99 ? 10.515 1.172 -1.896 1.00 90.75 99 HIS A C 1
ATOM 808 O O . HIS A 1 99 ? 11.143 1.425 -2.922 1.00 90.75 99 HIS A O 1
ATOM 814 N N . ALA A 1 100 ? 9.966 2.129 -1.143 1.00 92.06 100 ALA A N 1
ATOM 815 C CA . ALA A 1 100 ? 10.067 3.548 -1.462 1.00 92.06 100 ALA A CA 1
ATOM 816 C C . ALA A 1 100 ? 11.533 3.983 -1.592 1.00 92.06 100 ALA A C 1
ATOM 818 O O . ALA A 1 100 ? 11.884 4.626 -2.572 1.00 92.06 100 ALA A O 1
ATOM 819 N N . ARG A 1 101 ? 12.405 3.568 -0.664 1.00 90.69 101 ARG A N 1
ATOM 820 C CA . ARG A 1 101 ? 13.837 3.900 -0.707 1.00 90.69 101 ARG A CA 1
ATOM 821 C C . ARG A 1 101 ? 14.544 3.293 -1.919 1.00 90.69 101 ARG A C 1
ATOM 823 O O . ARG A 1 101 ? 15.332 3.972 -2.569 1.00 90.69 101 ARG A O 1
ATOM 830 N N . ARG A 1 102 ? 14.250 2.033 -2.254 1.00 87.62 102 ARG A N 1
ATOM 831 C CA . ARG A 1 102 ? 14.853 1.349 -3.414 1.00 87.62 102 ARG A CA 1
ATOM 832 C C . ARG A 1 102 ? 14.418 1.968 -4.747 1.00 87.62 102 ARG A C 1
ATOM 834 O O . ARG A 1 102 ? 15.230 2.091 -5.661 1.00 87.62 102 ARG A O 1
ATOM 841 N N . PHE A 1 103 ? 13.155 2.376 -4.862 1.00 86.88 103 PHE A N 1
ATOM 842 C CA . PHE A 1 103 ? 12.579 2.898 -6.108 1.00 86.88 103 PHE A CA 1
ATOM 843 C C . PHE A 1 103 ? 12.469 4.434 -6.155 1.00 86.88 103 PHE A C 1
ATOM 845 O O . PHE A 1 103 ? 12.012 4.986 -7.156 1.00 86.88 103 PHE A O 1
ATOM 852 N N . GLY A 1 104 ? 12.907 5.140 -5.110 1.00 88.69 104 GLY A N 1
ATOM 853 C CA . GLY A 1 104 ? 12.803 6.596 -4.931 1.00 88.69 104 GLY A CA 1
ATOM 854 C C . GLY A 1 104 ? 11.429 7.076 -4.437 1.00 88.69 104 GLY A C 1
ATOM 855 O O . GLY A 1 104 ? 11.335 8.037 -3.683 1.00 88.69 104 GLY A O 1
ATOM 856 N N . ASN A 1 105 ? 10.349 6.410 -4.840 1.00 90.56 105 ASN A N 1
ATOM 857 C CA . ASN A 1 105 ? 9.005 6.583 -4.291 1.00 90.56 105 ASN A CA 1
ATOM 858 C C . ASN A 1 105 ? 8.172 5.317 -4.586 1.00 90.56 105 ASN A C 1
ATOM 860 O O . ASN A 1 105 ? 8.595 4.439 -5.342 1.00 90.56 105 ASN A O 1
ATOM 864 N N . LEU A 1 106 ? 6.977 5.207 -4.000 1.00 91.25 106 LEU A N 1
ATOM 865 C CA . LEU A 1 106 ? 6.092 4.049 -4.210 1.00 91.25 106 LEU A CA 1
ATOM 866 C C . LEU A 1 106 ? 5.279 4.119 -5.508 1.00 91.25 106 LEU A C 1
ATOM 868 O O . LEU A 1 106 ? 4.784 3.090 -5.966 1.00 91.25 106 LEU A O 1
ATOM 872 N N . ILE A 1 107 ? 5.170 5.296 -6.132 1.00 89.81 107 ILE A N 1
ATOM 873 C CA . ILE A 1 107 ? 4.514 5.455 -7.439 1.00 89.81 107 ILE A CA 1
ATOM 874 C C . ILE A 1 107 ? 5.303 4.696 -8.512 1.00 89.81 107 ILE A C 1
ATOM 876 O O . ILE A 1 107 ? 4.708 3.993 -9.327 1.00 89.81 107 ILE A O 1
ATOM 880 N N . ASN A 1 108 ? 6.634 4.753 -8.452 1.00 85.94 108 ASN A N 1
ATOM 881 C CA . ASN A 1 108 ? 7.534 4.036 -9.355 1.00 85.94 108 ASN A CA 1
ATOM 882 C C . ASN A 1 108 ? 7.405 2.508 -9.234 1.00 85.94 108 ASN A C 1
ATOM 884 O O . ASN A 1 108 ? 7.679 1.793 -10.192 1.00 85.94 108 ASN A O 1
ATOM 888 N N . ALA A 1 109 ? 6.957 2.008 -8.079 1.00 83.94 109 ALA A N 1
ATOM 889 C CA . ALA A 1 109 ? 6.685 0.590 -7.836 1.00 83.94 109 ALA A CA 1
ATOM 890 C C . ALA A 1 109 ? 5.196 0.215 -8.017 1.00 83.94 109 ALA A C 1
ATOM 892 O O . ALA A 1 109 ? 4.792 -0.907 -7.706 1.00 83.94 109 ALA A O 1
ATOM 893 N N . SER A 1 110 ? 4.355 1.138 -8.497 1.00 86.62 110 SER A N 1
ATOM 894 C CA . SER A 1 110 ? 2.907 0.934 -8.578 1.00 86.62 110 SER A CA 1
ATOM 895 C C . SER A 1 110 ? 2.515 -0.034 -9.695 1.00 86.62 110 SER A C 1
ATOM 897 O O . SER A 1 110 ? 2.717 0.227 -10.885 1.00 86.62 110 SER A O 1
ATOM 899 N N . VAL A 1 111 ? 1.845 -1.125 -9.314 1.00 85.56 111 VAL A N 1
ATOM 900 C CA . VAL A 1 111 ? 1.287 -2.108 -10.255 1.00 85.56 111 VAL A CA 1
ATOM 901 C C . VAL A 1 111 ? 0.240 -1.471 -11.170 1.00 85.56 111 VAL A C 1
ATOM 903 O O . VAL A 1 111 ? 0.237 -1.737 -12.368 1.00 85.56 111 VAL A O 1
ATOM 906 N N . SER A 1 112 ? -0.596 -0.565 -10.654 1.00 83.81 112 SER A N 1
ATOM 907 C CA . SER A 1 112 ? -1.640 0.092 -11.453 1.00 83.81 112 SER A CA 1
ATOM 908 C C . SER A 1 112 ? -1.066 0.893 -12.621 1.00 83.81 112 SER A C 1
ATOM 910 O O . SER A 1 112 ? -1.623 0.873 -13.717 1.00 83.81 112 SER A O 1
ATOM 912 N N . LEU A 1 113 ? 0.066 1.576 -12.417 1.00 82.75 113 LEU A N 1
ATOM 913 C CA . LEU A 1 113 ? 0.736 2.305 -13.494 1.00 82.75 113 LEU A CA 1
ATOM 914 C C . LEU A 1 113 ? 1.242 1.338 -14.572 1.00 82.75 113 LEU A C 1
ATOM 916 O O . LEU A 1 113 ? 0.997 1.553 -15.760 1.00 82.75 113 LEU A O 1
ATOM 920 N N . LYS A 1 114 ? 1.864 0.230 -14.153 1.00 82.25 114 LYS A N 1
ATOM 921 C CA . LYS A 1 114 ? 2.330 -0.829 -15.056 1.00 82.25 114 LYS A CA 1
ATOM 922 C C . LYS A 1 114 ? 1.184 -1.439 -15.869 1.00 82.25 114 LYS A C 1
ATOM 924 O O . LYS A 1 114 ? 1.325 -1.623 -17.074 1.00 82.25 114 LYS A O 1
ATOM 929 N N . GLU A 1 115 ? 0.041 -1.710 -15.246 1.00 87.69 115 GLU A N 1
ATOM 930 C CA . GLU A 1 115 ? -1.147 -2.240 -15.927 1.00 87.69 115 GLU A CA 1
ATOM 931 C C . GLU A 1 115 ? -1.736 -1.245 -16.940 1.00 87.69 115 GLU A C 1
ATOM 933 O O . GLU A 1 115 ? -2.127 -1.640 -18.041 1.00 87.69 115 GLU A O 1
ATOM 938 N N . MET A 1 116 ? -1.758 0.055 -16.619 1.00 89.06 116 MET A N 1
ATOM 939 C CA . MET A 1 116 ? -2.183 1.090 -17.569 1.00 89.06 116 MET A CA 1
ATOM 940 C C . MET A 1 116 ? -1.267 1.147 -18.795 1.00 89.06 116 MET A C 1
ATOM 942 O O . MET A 1 116 ? -1.761 1.201 -19.922 1.00 89.06 116 MET A O 1
ATOM 946 N N . VAL A 1 117 ? 0.050 1.096 -18.584 1.00 84.69 117 VAL A N 1
ATOM 947 C CA . VAL A 1 117 ? 1.051 1.062 -19.660 1.00 84.69 117 VAL A CA 1
ATOM 948 C C . VAL A 1 117 ? 0.902 -0.209 -20.502 1.00 84.69 117 VAL A C 1
ATOM 950 O O . VAL A 1 117 ? 0.861 -0.135 -21.730 1.00 84.69 117 VAL A O 1
ATOM 953 N N . HIS A 1 118 ? 0.725 -1.368 -19.861 1.00 84.31 118 HIS A N 1
ATOM 954 C CA . HIS A 1 118 ? 0.479 -2.640 -20.541 1.00 84.31 118 HIS A C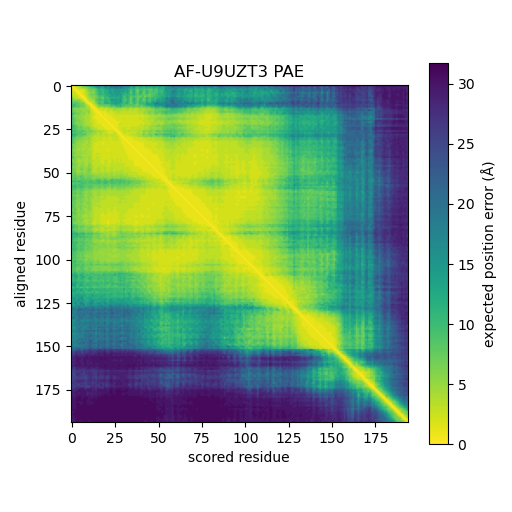A 1
ATOM 955 C C . HIS A 1 118 ? -0.753 -2.573 -21.454 1.00 84.31 118 HIS A C 1
ATOM 957 O O . HIS A 1 118 ? -0.692 -2.975 -22.617 1.00 84.31 118 HIS A O 1
ATOM 963 N N . ARG A 1 119 ? -1.860 -2.003 -20.959 1.00 89.12 119 ARG A N 1
ATOM 964 C CA . ARG A 1 119 ? -3.088 -1.809 -21.742 1.00 89.12 119 ARG A CA 1
ATOM 965 C C . ARG A 1 119 ? -2.846 -0.956 -22.988 1.00 89.12 119 ARG A C 1
ATOM 967 O O . ARG A 1 119 ? -3.349 -1.306 -24.054 1.00 89.12 119 ARG A O 1
ATOM 974 N N . ILE A 1 120 ? -2.066 0.121 -22.869 1.00 87.56 120 ILE A N 1
ATOM 975 C CA . ILE A 1 120 ? -1.680 0.960 -24.013 1.00 87.56 120 ILE A CA 1
ATOM 976 C C . ILE A 1 120 ? -0.865 0.133 -25.012 1.00 87.56 120 ILE A C 1
ATOM 978 O O . ILE A 1 120 ? -1.181 0.117 -26.195 1.00 87.56 120 ILE A O 1
ATOM 982 N N . TYR A 1 121 ? 0.140 -0.625 -24.573 1.00 84.31 121 TYR A N 1
ATOM 983 C CA . TYR A 1 121 ? 0.918 -1.439 -25.511 1.00 84.31 121 TYR A CA 1
ATOM 984 C C . TYR A 1 121 ? 0.060 -2.458 -26.254 1.00 84.31 121 TYR A C 1
ATOM 986 O O . TYR A 1 121 ? 0.168 -2.559 -27.477 1.00 84.31 121 TYR A O 1
ATOM 994 N N . LYS A 1 122 ? -0.844 -3.155 -25.556 1.00 84.62 122 LYS A N 1
ATOM 995 C CA . LYS A 1 122 ? -1.772 -4.096 -26.193 1.00 84.62 122 LYS A CA 1
ATOM 996 C C . LYS A 1 122 ? -2.675 -3.428 -27.226 1.00 84.62 122 LYS A C 1
ATOM 998 O O . LYS A 1 122 ? -2.903 -4.034 -28.271 1.00 84.62 122 LYS A O 1
ATOM 1003 N N . SER A 1 123 ? -3.133 -2.194 -26.993 1.00 88.69 123 SER A N 1
ATOM 1004 C CA . SER A 1 123 ? -3.958 -1.486 -27.982 1.00 88.69 123 SER A CA 1
ATOM 1005 C C . SER A 1 123 ? -3.195 -1.148 -29.265 1.00 88.69 123 SER A C 1
ATOM 1007 O O . SER A 1 123 ? -3.807 -1.065 -30.323 1.00 88.69 123 SER A O 1
ATOM 1009 N N . TYR A 1 124 ? -1.868 -0.994 -29.203 1.00 83.94 124 TYR A N 1
ATOM 1010 C CA . TYR A 1 124 ? -1.037 -0.689 -30.373 1.00 83.94 124 TYR A CA 1
ATOM 1011 C C . TYR A 1 124 ? -0.549 -1.922 -31.150 1.00 83.94 124 TYR A C 1
ATOM 1013 O O . TYR A 1 124 ? -0.180 -1.772 -32.312 1.00 83.94 124 TYR A O 1
ATOM 1021 N N . VAL A 1 125 ? -0.582 -3.134 -30.578 1.00 84.38 125 VAL A N 1
ATOM 1022 C CA . VAL A 1 125 ? -0.094 -4.369 -31.240 1.00 84.38 125 VAL A CA 1
ATOM 1023 C C . VAL A 1 125 ? -0.663 -4.584 -32.658 1.00 84.38 125 VAL A C 1
ATOM 1025 O O . VAL A 1 125 ? 0.112 -4.921 -33.559 1.00 84.38 125 VAL A O 1
ATOM 1028 N N . PRO A 1 126 ? -1.968 -4.376 -32.933 1.00 86.31 126 PRO A N 1
ATOM 1029 C CA . PRO A 1 126 ? -2.501 -4.508 -34.293 1.00 86.31 126 PRO A CA 1
ATOM 1030 C C . PRO A 1 126 ? -1.881 -3.522 -35.296 1.00 86.31 126 PRO A C 1
ATOM 1032 O O . PRO A 1 126 ? -1.818 -3.818 -36.486 1.00 86.31 126 PRO A O 1
ATOM 1035 N N . HIS A 1 127 ? -1.391 -2.377 -34.816 1.00 86.38 127 HIS A N 1
ATOM 1036 C CA . HIS A 1 127 ? -0.838 -1.282 -35.615 1.00 86.38 127 HIS A CA 1
ATOM 1037 C C . HIS A 1 127 ? 0.690 -1.337 -35.756 1.00 86.38 127 HIS A C 1
ATOM 1039 O O . HIS A 1 127 ? 1.265 -0.563 -36.514 1.00 86.38 127 HIS A O 1
ATOM 1045 N N . THR A 1 128 ? 1.363 -2.266 -35.073 1.00 83.12 128 THR A N 1
ATOM 1046 C CA . THR A 1 128 ? 2.823 -2.458 -35.136 1.00 83.12 128 THR A CA 1
ATOM 1047 C C . THR A 1 128 ? 3.211 -3.683 -35.962 1.00 83.12 128 THR A C 1
ATOM 1049 O O . THR A 1 128 ? 4.207 -4.343 -35.670 1.00 83.12 128 THR A O 1
ATOM 1052 N N . ASN A 1 129 ? 2.405 -4.044 -36.969 1.00 86.62 129 ASN A N 1
ATOM 1053 C CA . ASN A 1 129 ? 2.549 -5.303 -37.708 1.00 86.62 129 ASN A CA 1
ATOM 1054 C C . ASN A 1 129 ? 2.591 -6.528 -36.766 1.00 86.62 129 ASN A C 1
ATOM 1056 O O . ASN A 1 129 ? 3.374 -7.457 -36.956 1.00 86.62 129 ASN A O 1
ATOM 1060 N N . LYS A 1 130 ? 1.795 -6.496 -35.683 1.00 81.88 130 LYS A N 1
ATOM 1061 C CA . LYS A 1 130 ? 1.758 -7.527 -34.629 1.00 81.88 130 LYS A CA 1
ATOM 1062 C C . LYS A 1 130 ? 3.097 -7.740 -33.907 1.00 81.88 130 LYS A C 1
ATOM 1064 O O . LYS A 1 130 ? 3.267 -8.740 -33.209 1.00 81.88 130 LYS A O 1
ATOM 1069 N N . LYS A 1 131 ? 4.042 -6.800 -34.024 1.00 81.44 131 LYS A N 1
ATOM 1070 C CA . LYS A 1 131 ? 5.293 -6.825 -33.266 1.00 81.44 131 LYS A CA 1
ATOM 1071 C C . LYS A 1 131 ? 4.989 -6.675 -31.776 1.00 81.44 131 LYS A C 1
ATOM 1073 O O . LYS A 1 131 ? 4.256 -5.771 -31.371 1.00 81.44 131 LYS A O 1
ATOM 1078 N N . ASN A 1 132 ? 5.602 -7.526 -30.955 1.00 81.19 132 ASN A N 1
ATOM 1079 C CA . ASN A 1 132 ? 5.468 -7.488 -29.500 1.00 81.19 132 ASN A CA 1
ATOM 1080 C C . ASN A 1 132 ? 6.340 -6.374 -28.890 1.00 81.19 132 ASN A C 1
ATOM 1082 O O . ASN A 1 132 ? 7.361 -6.630 -28.257 1.00 81.19 132 ASN A O 1
ATOM 1086 N N . VAL A 1 133 ? 5.930 -5.126 -29.120 1.00 80.44 133 VAL A N 1
ATOM 1087 C CA . VAL A 1 133 ? 6.618 -3.914 -28.648 1.00 80.44 133 VAL A CA 1
ATOM 1088 C C . VAL A 1 133 ? 6.747 -3.885 -27.120 1.00 80.44 133 VAL A C 1
ATOM 1090 O O . VAL A 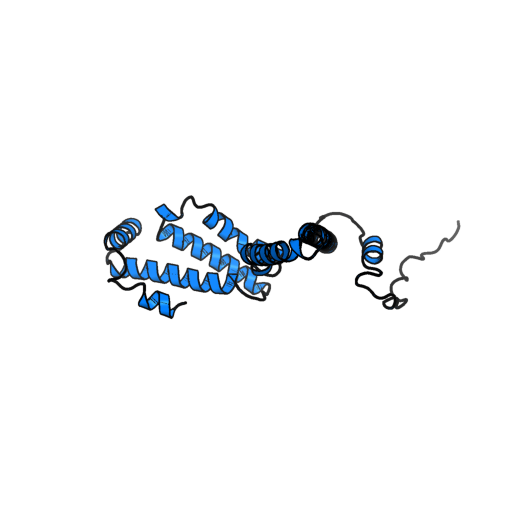1 133 ? 7.737 -3.395 -26.588 1.00 80.44 133 VAL A O 1
ATOM 1093 N N . GLU A 1 134 ? 5.790 -4.483 -26.411 1.00 79.88 134 GLU A N 1
ATOM 1094 C CA . GLU A 1 134 ? 5.839 -4.654 -24.960 1.00 79.88 134 GLU A CA 1
ATOM 1095 C C . GLU A 1 134 ? 7.073 -5.456 -24.514 1.00 79.88 134 GLU A C 1
ATOM 1097 O O . GLU A 1 134 ? 7.795 -5.023 -23.619 1.00 79.88 134 GLU A O 1
ATOM 1102 N N . LEU A 1 135 ? 7.347 -6.599 -25.154 1.00 82.25 135 LEU A N 1
ATOM 1103 C CA . LEU A 1 135 ? 8.504 -7.433 -24.818 1.00 82.25 135 LEU A CA 1
ATOM 1104 C C . LEU A 1 135 ? 9.824 -6.684 -25.038 1.00 82.25 135 LEU A C 1
ATOM 1106 O O . LEU A 1 135 ? 10.748 -6.826 -24.238 1.00 82.25 135 LEU A O 1
ATOM 1110 N N . ASP A 1 136 ? 9.909 -5.880 -26.098 1.00 82.38 136 ASP A N 1
ATOM 1111 C CA . ASP A 1 136 ? 11.086 -5.053 -26.377 1.00 82.38 136 ASP A CA 1
ATOM 1112 C C . ASP A 1 136 ? 11.298 -3.995 -25.281 1.00 82.38 136 ASP A C 1
ATOM 1114 O O . ASP A 1 136 ? 12.419 -3.821 -24.796 1.00 82.38 136 ASP A O 1
ATOM 1118 N N . PHE A 1 137 ? 10.226 -3.331 -24.835 1.00 77.94 137 PHE A N 1
ATOM 1119 C CA . PHE A 1 137 ? 10.302 -2.368 -23.735 1.00 77.94 137 PHE A CA 1
ATOM 1120 C C . PHE A 1 137 ? 10.665 -3.026 -22.404 1.00 77.94 137 PHE A C 1
ATOM 1122 O O . PHE A 1 137 ? 11.530 -2.500 -21.710 1.00 77.94 137 PHE A O 1
ATOM 1129 N N . ILE A 1 138 ? 10.091 -4.189 -22.079 1.00 80.19 138 ILE A N 1
ATOM 1130 C CA . ILE A 1 138 ? 10.436 -4.944 -20.864 1.00 80.19 138 ILE A CA 1
ATOM 1131 C C . ILE A 1 138 ? 11.914 -5.345 -20.882 1.00 80.19 138 ILE A C 1
ATOM 1133 O O . ILE A 1 138 ? 12.601 -5.202 -19.874 1.00 80.19 138 ILE A O 1
ATOM 1137 N N . LYS A 1 139 ? 12.435 -5.816 -22.025 1.00 82.38 139 LYS A N 1
ATOM 1138 C CA . LYS A 1 139 ? 13.867 -6.126 -22.165 1.00 82.38 139 LYS A CA 1
ATOM 1139 C C . LYS A 1 139 ? 14.723 -4.896 -21.882 1.00 82.38 139 LYS A C 1
ATOM 1141 O O . LYS A 1 139 ? 15.641 -4.981 -21.073 1.00 82.38 139 LYS A O 1
ATOM 1146 N N . ARG A 1 140 ? 14.393 -3.756 -22.496 1.00 80.50 140 ARG A N 1
ATOM 1147 C CA . ARG A 1 140 ? 15.113 -2.494 -22.284 1.00 80.50 140 ARG A CA 1
ATOM 1148 C C . ARG A 1 140 ? 15.046 -2.036 -20.826 1.00 80.50 140 ARG A C 1
ATOM 1150 O O . ARG A 1 140 ? 16.066 -1.645 -20.270 1.00 80.50 140 ARG A O 1
ATOM 1157 N N . GLU A 1 141 ? 13.875 -2.100 -20.202 1.00 78.12 141 GLU A N 1
ATOM 1158 C CA . GLU A 1 141 ? 13.684 -1.719 -18.803 1.00 78.12 141 GLU A CA 1
ATOM 1159 C C . GLU A 1 141 ? 14.492 -2.619 -17.860 1.00 78.12 141 GLU A C 1
ATOM 1161 O O . GLU A 1 141 ? 15.233 -2.110 -17.022 1.00 78.12 141 GLU A O 1
ATOM 1166 N N . ASN A 1 142 ? 14.445 -3.940 -18.051 1.00 77.00 142 ASN A N 1
ATOM 1167 C CA . ASN A 1 142 ? 15.236 -4.892 -17.270 1.00 77.00 142 ASN A CA 1
ATOM 1168 C C . ASN A 1 142 ? 16.744 -4.644 -17.415 1.00 77.00 142 ASN A C 1
ATOM 1170 O O . ASN A 1 142 ? 17.475 -4.715 -16.425 1.00 77.00 142 ASN A O 1
ATOM 1174 N N . THR A 1 143 ? 17.222 -4.319 -18.623 1.00 78.69 143 THR A N 1
ATOM 1175 C CA . THR A 1 143 ? 18.623 -3.932 -18.850 1.00 78.69 143 THR A CA 1
ATOM 1176 C C . THR A 1 143 ? 18.983 -2.674 -18.059 1.00 78.69 143 THR A C 1
ATOM 1178 O O . THR A 1 143 ? 20.000 -2.667 -17.371 1.00 78.69 143 THR A O 1
ATOM 1181 N N . LEU A 1 144 ? 18.141 -1.636 -18.093 1.00 78.69 144 LEU A N 1
ATOM 1182 C CA . LEU A 1 144 ? 18.378 -0.389 -17.355 1.00 78.69 144 LEU A CA 1
ATOM 1183 C C . LEU A 1 144 ? 18.339 -0.588 -15.833 1.00 78.69 144 LEU A C 1
ATOM 1185 O O . LEU A 1 144 ? 19.191 -0.050 -15.130 1.00 78.69 144 LEU A O 1
ATOM 1189 N N . GLN A 1 145 ? 17.403 -1.389 -15.316 1.00 74.56 145 GLN A N 1
ATOM 1190 C CA . GLN A 1 145 ? 17.349 -1.726 -13.889 1.00 74.56 145 GLN A CA 1
ATOM 1191 C C . GLN A 1 145 ? 18.582 -2.528 -13.451 1.00 74.56 145 GLN A C 1
ATOM 1193 O O . GLN A 1 145 ? 19.150 -2.250 -12.396 1.00 74.56 145 GLN A O 1
ATOM 1198 N N . SER A 1 146 ? 19.039 -3.473 -14.278 1.00 76.38 146 SER A N 1
ATOM 1199 C CA . SER A 1 146 ? 20.263 -4.242 -14.017 1.00 76.38 146 SER A CA 1
ATOM 1200 C C . SER A 1 146 ? 21.497 -3.338 -13.996 1.00 76.38 146 SER A C 1
ATOM 1202 O O . SER A 1 146 ? 22.321 -3.444 -13.093 1.00 76.38 146 SER A O 1
ATOM 1204 N N . LEU A 1 147 ? 21.603 -2.404 -14.948 1.00 77.44 147 LEU A N 1
ATOM 1205 C CA . LEU A 1 147 ? 22.675 -1.405 -14.976 1.00 77.44 147 LEU A CA 1
ATOM 1206 C C . LEU A 1 147 ? 22.659 -0.520 -13.728 1.00 77.44 147 LEU A C 1
ATOM 1208 O O . LEU A 1 147 ? 23.700 -0.334 -13.104 1.00 77.44 147 LEU A O 1
ATOM 1212 N N . ARG A 1 148 ? 21.484 -0.022 -13.328 1.00 76.44 148 ARG A N 1
ATOM 1213 C CA . ARG A 1 148 ? 21.326 0.762 -12.099 1.00 76.44 148 ARG A CA 1
ATOM 1214 C C . ARG A 1 148 ? 21.783 -0.023 -10.870 1.00 76.44 148 ARG A C 1
ATOM 1216 O O . ARG A 1 148 ? 22.564 0.496 -10.087 1.00 76.44 148 ARG A O 1
ATOM 1223 N N . TYR A 1 149 ? 21.366 -1.281 -10.737 1.00 73.44 149 TYR A N 1
ATOM 1224 C CA . TYR A 1 149 ? 21.781 -2.143 -9.628 1.00 73.44 149 TYR A CA 1
ATOM 1225 C C . TYR A 1 149 ? 23.307 -2.338 -9.560 1.00 73.44 149 TYR A C 1
ATOM 1227 O O . TYR A 1 149 ? 23.883 -2.343 -8.470 1.00 73.44 149 TYR A O 1
ATOM 1235 N N . LEU A 1 150 ? 23.974 -2.463 -10.715 1.00 75.38 150 LEU A N 1
ATOM 1236 C CA . LEU A 1 150 ? 25.437 -2.544 -10.788 1.00 75.38 150 LEU A CA 1
ATOM 1237 C C . LEU A 1 150 ? 26.113 -1.234 -10.350 1.00 75.38 150 LEU A C 1
ATOM 1239 O O . LEU A 1 150 ? 27.097 -1.285 -9.615 1.00 75.38 150 LEU A O 1
ATOM 1243 N N . ILE A 1 151 ? 25.584 -0.076 -10.767 1.00 72.75 151 ILE A N 1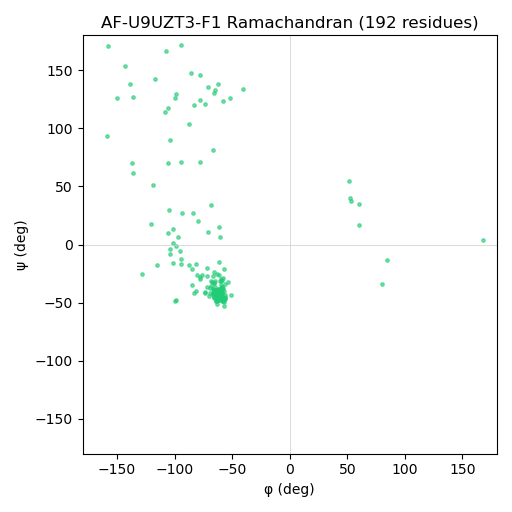
ATOM 1244 C CA . ILE A 1 151 ? 26.099 1.252 -10.381 1.00 72.75 151 ILE A CA 1
ATOM 1245 C C . ILE A 1 151 ? 25.911 1.505 -8.883 1.00 72.75 151 ILE A C 1
ATOM 1247 O O . ILE A 1 151 ? 26.851 1.924 -8.208 1.00 72.75 151 ILE A O 1
ATOM 1251 N N . ASP A 1 152 ? 24.729 1.185 -8.353 1.00 66.50 152 ASP A N 1
ATOM 1252 C CA . ASP A 1 152 ? 24.345 1.384 -6.950 1.00 66.50 152 ASP A CA 1
ATOM 1253 C C . ASP A 1 152 ? 25.078 0.416 -5.987 1.00 66.50 152 ASP A C 1
ATOM 1255 O O . ASP A 1 152 ? 24.752 0.334 -4.804 1.00 66.50 152 ASP A O 1
ATOM 1259 N N . ARG A 1 153 ? 26.104 -0.305 -6.472 1.00 65.38 153 ARG A N 1
ATOM 1260 C CA . ARG A 1 153 ? 26.960 -1.240 -5.719 1.00 65.38 153 ARG A CA 1
ATOM 1261 C C . ARG A 1 153 ? 26.200 -2.405 -5.079 1.00 65.38 153 ARG A C 1
ATOM 1263 O O . ARG A 1 153 ? 26.594 -2.896 -4.024 1.00 65.38 153 ARG A O 1
ATOM 1270 N N . GLY A 1 154 ? 25.147 -2.899 -5.733 1.00 58.94 154 GLY A N 1
ATOM 1271 C CA . GLY A 1 154 ? 24.363 -4.039 -5.246 1.00 58.94 154 GLY A CA 1
ATOM 1272 C C . GLY A 1 154 ? 25.176 -5.323 -4.998 1.00 58.94 154 GLY A C 1
ATOM 1273 O O . GLY A 1 154 ? 24.771 -6.170 -4.203 1.00 58.94 154 GLY A O 1
ATOM 1274 N N . LEU A 1 155 ? 26.356 -5.446 -5.616 1.00 57.34 155 LEU A N 1
ATOM 1275 C CA . LEU A 1 155 ? 27.379 -6.420 -5.245 1.00 57.34 155 LEU A CA 1
ATOM 1276 C C . LEU A 1 155 ? 28.276 -5.825 -4.157 1.00 57.34 155 LEU A C 1
ATOM 1278 O O . LEU A 1 155 ? 29.169 -5.031 -4.441 1.00 57.34 155 LEU A O 1
ATOM 1282 N N . HIS A 1 156 ? 28.072 -6.258 -2.914 1.00 51.09 156 HIS A N 1
ATOM 1283 C CA . HIS A 1 156 ? 28.834 -5.813 -1.743 1.00 51.09 156 HIS A CA 1
ATOM 1284 C C . HIS A 1 156 ? 30.349 -6.085 -1.776 1.00 51.09 156 HIS A C 1
ATOM 1286 O O . HIS A 1 156 ? 31.007 -5.808 -0.786 1.00 51.09 156 HIS A O 1
ATOM 1292 N N . ASN A 1 157 ? 30.936 -6.574 -2.869 1.00 50.06 157 ASN A N 1
ATOM 1293 C CA . ASN A 1 157 ? 32.367 -6.830 -2.958 1.00 50.06 157 ASN A CA 1
ATOM 1294 C C . ASN A 1 157 ? 32.881 -6.667 -4.398 1.00 50.06 157 ASN A C 1
ATOM 1296 O O . ASN A 1 157 ? 32.407 -7.319 -5.323 1.00 50.06 157 ASN A O 1
ATOM 1300 N N . HIS A 1 158 ? 33.904 -5.824 -4.541 1.00 48.50 158 HIS A N 1
ATOM 1301 C CA . HIS A 1 158 ? 34.982 -5.948 -5.528 1.00 48.50 158 HIS A CA 1
ATOM 1302 C C . HIS A 1 158 ? 34.613 -6.139 -7.002 1.00 48.50 158 HIS A C 1
ATOM 1304 O O . HIS A 1 158 ? 35.174 -7.000 -7.676 1.00 48.50 158 HIS A O 1
ATOM 1310 N N . ILE A 1 159 ? 33.798 -5.255 -7.568 1.00 51.94 159 ILE A N 1
ATOM 1311 C CA . ILE A 1 159 ? 34.033 -4.921 -8.971 1.00 51.94 159 ILE A CA 1
ATOM 1312 C C . ILE A 1 159 ? 34.589 -3.499 -8.972 1.00 51.94 159 ILE A C 1
ATOM 1314 O O . ILE A 1 159 ? 33.931 -2.548 -8.557 1.00 51.94 159 ILE A O 1
ATOM 1318 N N . GLN A 1 160 ? 35.848 -3.347 -9.384 1.00 54.59 160 GLN A N 1
ATOM 1319 C CA . GLN A 1 160 ? 36.369 -2.061 -9.838 1.00 54.59 160 GLN A CA 1
ATOM 1320 C C . GLN A 1 160 ? 35.628 -1.730 -11.139 1.00 54.59 160 GLN A C 1
ATOM 1322 O O . GLN A 1 160 ? 36.087 -2.009 -12.243 1.00 54.59 160 GLN A O 1
ATOM 1327 N N . ILE A 1 161 ? 34.411 -1.204 -11.002 1.00 52.81 161 ILE A N 1
ATOM 1328 C CA . ILE A 1 161 ? 33.493 -0.918 -12.107 1.00 52.81 161 ILE A CA 1
ATOM 1329 C C . ILE A 1 161 ? 33.873 0.404 -12.817 1.00 52.81 161 ILE A C 1
ATOM 1331 O O . ILE A 1 161 ? 33.059 1.014 -13.494 1.00 52.81 161 ILE A O 1
ATOM 1335 N N . ASN A 1 162 ? 35.107 0.899 -12.693 1.00 57.25 162 ASN A N 1
ATOM 1336 C CA . ASN A 1 162 ? 35.405 2.256 -13.166 1.00 57.25 162 ASN A CA 1
ATOM 1337 C C . ASN A 1 162 ? 35.637 2.337 -14.693 1.00 57.25 162 ASN A C 1
ATOM 1339 O O . ASN A 1 162 ? 35.351 3.359 -15.304 1.00 57.25 162 ASN A O 1
ATOM 1343 N N . GLY A 1 163 ? 36.070 1.244 -15.343 1.00 56.06 163 GLY A N 1
ATOM 1344 C CA . GLY A 1 163 ? 36.350 1.225 -16.792 1.00 56.06 163 GLY A CA 1
ATOM 1345 C C . GLY A 1 163 ? 35.235 0.650 -17.680 1.00 56.06 163 GLY A C 1
ATOM 1346 O O . GLY A 1 163 ? 34.844 1.258 -18.672 1.00 56.06 163 GLY A O 1
ATOM 1347 N N . LYS A 1 164 ? 34.685 -0.523 -17.324 1.00 57.56 164 LYS A N 1
ATOM 1348 C CA . LYS A 1 164 ? 33.721 -1.263 -18.174 1.00 57.56 164 LYS A CA 1
ATOM 1349 C C . LYS A 1 164 ? 32.307 -0.684 -18.181 1.00 57.56 164 LYS A C 1
ATOM 1351 O O . LYS A 1 164 ? 31.574 -0.881 -19.145 1.00 57.56 164 LYS A O 1
ATOM 1356 N N . ILE A 1 165 ? 31.906 0.008 -17.112 1.00 58.66 165 ILE A N 1
ATOM 1357 C CA . ILE A 1 165 ? 30.626 0.720 -17.096 1.00 58.66 165 ILE A CA 1
ATOM 1358 C C . ILE A 1 165 ? 30.708 1.970 -17.972 1.00 58.66 165 ILE A C 1
ATOM 1360 O O . ILE A 1 165 ? 29.801 2.191 -18.764 1.00 58.66 165 ILE A O 1
ATOM 1364 N N . LYS A 1 166 ? 31.820 2.717 -17.938 1.00 57.34 166 LYS A N 1
ATOM 1365 C CA . LYS A 1 166 ? 32.025 3.894 -18.798 1.00 57.34 166 LYS A CA 1
ATOM 1366 C C . LYS A 1 166 ? 31.871 3.536 -20.284 1.00 57.34 166 LYS A C 1
ATOM 1368 O O . LYS A 1 166 ? 31.057 4.144 -20.968 1.00 57.34 166 LYS A O 1
ATOM 1373 N N . SER A 1 167 ? 32.493 2.438 -20.727 1.00 61.03 167 SER A N 1
ATOM 1374 C CA . SER A 1 167 ? 32.328 1.920 -22.097 1.00 61.03 167 SER A CA 1
ATOM 1375 C C . SER A 1 167 ? 30.915 1.418 -22.436 1.00 61.03 167 SER A C 1
ATOM 1377 O O . SER A 1 167 ? 30.561 1.330 -23.604 1.00 61.03 167 SER A O 1
ATOM 1379 N N . LEU A 1 168 ? 30.112 1.037 -21.435 1.00 59.84 168 LEU A N 1
ATOM 1380 C CA . LEU A 1 168 ? 28.714 0.610 -21.608 1.00 59.84 168 LEU A CA 1
ATOM 1381 C C . LEU A 1 168 ? 27.759 1.802 -21.799 1.00 59.84 168 LEU A C 1
ATOM 1383 O O . LEU A 1 168 ? 26.714 1.642 -22.425 1.00 59.84 168 LEU A O 1
ATOM 1387 N N . PHE A 1 169 ? 28.102 2.974 -21.251 1.00 56.62 169 PHE A N 1
ATOM 1388 C CA . PHE A 1 169 ? 27.325 4.213 -21.384 1.00 56.62 169 PHE A CA 1
ATOM 1389 C C . PHE A 1 169 ? 27.791 5.109 -22.542 1.00 56.62 169 PHE A C 1
ATOM 1391 O O . PHE A 1 169 ? 27.020 5.977 -22.977 1.00 56.62 169 PHE A O 1
ATOM 1398 N N . ASP A 1 170 ? 29.003 4.879 -23.059 1.00 52.81 170 ASP A N 1
ATOM 1399 C CA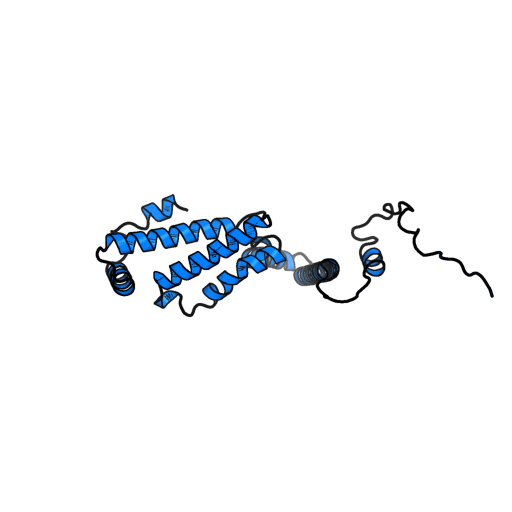 . ASP A 1 170 ? 29.527 5.532 -24.260 1.00 52.81 170 ASP A CA 1
ATOM 1400 C C . ASP A 1 170 ? 28.613 5.271 -25.469 1.00 52.81 170 ASP A C 1
ATOM 1402 O O . ASP A 1 170 ? 28.292 4.136 -25.824 1.00 52.81 170 ASP A O 1
ATOM 1406 N N . GLY A 1 171 ? 28.146 6.357 -26.092 1.00 55.66 171 GLY A N 1
ATOM 1407 C CA . GLY A 1 171 ? 27.267 6.325 -27.264 1.00 55.66 171 GLY A CA 1
ATOM 1408 C C . GLY A 1 171 ? 25.769 6.180 -26.966 1.00 55.66 171 GLY A C 1
ATOM 1409 O O . GLY A 1 171 ? 24.962 6.434 -27.858 1.00 55.66 171 GLY A O 1
ATOM 1410 N N . TRP A 1 172 ? 25.372 5.821 -25.739 1.00 56.97 172 TRP A N 1
ATOM 1411 C CA . TRP A 1 172 ? 23.956 5.747 -25.335 1.00 56.97 172 TRP A CA 1
ATOM 1412 C C . TRP A 1 172 ? 23.500 6.976 -24.541 1.00 56.97 172 TRP A C 1
ATOM 1414 O O . TRP A 1 172 ? 22.454 7.543 -24.847 1.00 56.97 172 TRP A O 1
ATOM 1424 N N . TYR A 1 173 ? 24.268 7.379 -23.522 1.00 49.69 173 TYR A N 1
ATOM 1425 C CA . TYR A 1 173 ? 23.922 8.491 -22.619 1.00 49.69 173 TYR A CA 1
ATOM 1426 C C . TYR A 1 173 ? 25.038 9.531 -22.479 1.00 49.69 173 TYR A C 1
ATOM 1428 O O . TYR A 1 173 ? 24.749 10.686 -22.172 1.00 49.69 173 TYR A O 1
ATOM 1436 N N . LEU A 1 174 ? 26.296 9.140 -22.707 1.00 49.38 174 LEU A N 1
ATOM 1437 C CA . LEU A 1 174 ? 27.445 10.040 -22.694 1.00 49.38 174 LEU A CA 1
ATOM 1438 C C . LEU A 1 174 ? 27.811 10.410 -24.133 1.00 49.38 174 LEU A C 1
ATOM 1440 O O . LEU A 1 174 ? 28.020 9.537 -24.980 1.00 49.38 174 LEU A O 1
ATOM 1444 N N . THR A 1 175 ? 27.881 11.709 -24.418 1.00 47.28 175 THR A N 1
ATOM 1445 C CA . THR A 1 175 ? 28.531 12.209 -25.629 1.00 47.28 175 THR A CA 1
ATOM 1446 C C . THR A 1 175 ? 30.041 12.172 -25.429 1.00 47.28 175 THR A C 1
ATOM 1448 O O . THR A 1 175 ? 30.541 12.420 -24.331 1.00 47.28 175 THR A O 1
ATOM 1451 N N . SER A 1 176 ? 30.778 11.903 -26.506 1.00 52.50 176 SER A N 1
ATOM 1452 C CA . SER A 1 176 ? 32.242 11.761 -26.559 1.00 52.50 176 SER A CA 1
ATOM 1453 C C . SER A 1 176 ? 33.039 13.013 -26.145 1.00 52.50 176 SER A C 1
ATOM 1455 O O . SER A 1 176 ? 34.212 13.118 -26.473 1.00 52.50 176 SER A O 1
ATOM 1457 N N . GLN A 1 177 ? 32.417 13.997 -25.493 1.00 48.84 177 GLN A N 1
ATOM 1458 C CA . GLN A 1 177 ? 33.016 15.269 -25.092 1.00 48.84 177 GLN A CA 1
ATOM 1459 C C . GLN A 1 177 ? 33.346 15.356 -23.595 1.00 48.84 177 GLN A C 1
ATOM 1461 O O . GLN A 1 177 ? 33.966 16.330 -23.189 1.00 48.84 177 GLN A O 1
ATOM 1466 N N . VAL A 1 178 ? 33.021 14.351 -22.770 1.00 48.19 178 VAL A N 1
ATOM 1467 C CA . VAL A 1 178 ? 33.437 14.318 -21.345 1.00 48.19 178 VAL A CA 1
ATOM 1468 C C . VAL A 1 178 ? 34.862 13.753 -21.177 1.00 48.19 178 VAL A C 1
ATOM 1470 O O . VAL A 1 178 ? 35.210 13.183 -20.148 1.00 48.19 178 VAL A O 1
ATOM 1473 N N . TYR A 1 179 ? 35.711 13.891 -22.199 1.00 50.59 179 TYR A N 1
ATOM 1474 C CA . TYR A 1 179 ? 37.154 13.676 -22.076 1.00 50.59 179 TYR A CA 1
ATOM 1475 C C . TYR A 1 179 ? 37.827 15.023 -21.809 1.00 50.59 179 TYR A C 1
ATOM 1477 O O . TYR A 1 179 ? 38.498 15.585 -22.671 1.00 50.59 179 TYR A O 1
ATOM 1485 N N . SER A 1 180 ? 37.630 15.555 -20.605 1.00 44.31 180 SER A N 1
ATOM 1486 C CA . SER A 1 180 ? 38.636 16.443 -20.027 1.00 44.31 180 SER A CA 1
ATOM 1487 C C . SER A 1 180 ? 39.746 15.537 -19.502 1.00 44.31 180 SER A C 1
ATOM 1489 O O . SER A 1 180 ? 39.474 14.604 -18.749 1.00 44.31 180 SER A O 1
ATOM 1491 N N . ASN A 1 181 ? 40.974 15.764 -19.958 1.00 43.47 181 ASN A N 1
ATOM 1492 C CA . ASN A 1 181 ? 42.162 14.933 -19.728 1.00 43.47 181 ASN A CA 1
ATOM 1493 C C . ASN A 1 181 ? 42.670 14.920 -18.266 1.00 43.47 181 ASN A C 1
ATOM 1495 O O . ASN A 1 181 ? 43.873 14.853 -18.055 1.00 43.47 181 ASN A O 1
ATOM 1499 N N . GLU A 1 182 ? 41.799 14.994 -17.259 1.00 45.72 182 GLU A N 1
ATOM 1500 C CA . GLU A 1 182 ? 42.212 15.119 -15.850 1.00 45.72 182 GLU A CA 1
ATOM 1501 C C . GLU A 1 182 ? 42.085 13.819 -15.034 1.00 45.72 182 GLU A C 1
ATOM 1503 O O . GLU A 1 182 ? 42.636 13.741 -13.945 1.00 45.72 182 GLU A O 1
ATOM 1508 N N . ASP A 1 183 ? 41.479 12.752 -15.570 1.00 46.28 183 ASP A N 1
ATOM 1509 C CA . ASP A 1 183 ? 41.317 11.479 -14.832 1.00 46.28 183 ASP A CA 1
ATOM 1510 C C . ASP A 1 183 ? 42.335 10.381 -15.224 1.00 46.28 183 ASP A C 1
ATOM 1512 O O . ASP A 1 183 ? 42.150 9.209 -14.888 1.00 46.28 183 ASP A O 1
ATOM 1516 N N . ILE A 1 184 ? 43.408 10.720 -15.954 1.00 43.69 184 ILE A N 1
ATOM 1517 C CA . ILE A 1 184 ? 44.513 9.789 -16.273 1.00 43.69 184 ILE A CA 1
ATOM 1518 C C . ILE A 1 184 ? 45.833 10.320 -15.698 1.00 43.69 184 ILE A C 1
ATOM 1520 O O . ILE A 1 184 ? 46.834 10.413 -16.396 1.00 43.69 184 ILE A O 1
ATOM 1524 N N . GLU A 1 185 ? 45.861 10.661 -14.415 1.00 41.28 185 GLU A N 1
ATOM 1525 C CA . GLU A 1 185 ? 47.119 10.842 -13.681 1.00 41.28 185 GLU A CA 1
ATOM 1526 C C . GLU A 1 185 ? 47.023 10.194 -12.301 1.00 41.28 185 GLU A C 1
ATOM 1528 O O . GLU A 1 185 ? 46.985 10.865 -11.285 1.00 41.28 185 GLU A O 1
ATOM 1533 N N . GLU A 1 186 ? 46.991 8.864 -12.250 1.00 41.88 186 GLU A N 1
ATOM 1534 C CA . GLU A 1 186 ? 47.488 8.128 -11.081 1.00 41.88 186 GLU A CA 1
ATOM 1535 C C . GLU A 1 186 ? 47.804 6.689 -11.505 1.00 41.88 186 GLU A C 1
ATOM 1537 O O . GLU A 1 186 ? 46.941 5.815 -11.582 1.00 41.88 186 GLU A O 1
ATOM 1542 N N . GLY A 1 187 ? 49.065 6.453 -11.877 1.00 36.00 187 GLY A N 1
ATOM 1543 C CA . GLY A 1 187 ? 49.513 5.125 -12.300 1.00 36.00 187 GLY A CA 1
ATOM 1544 C C . GLY A 1 187 ? 50.887 5.033 -12.960 1.00 36.00 187 GLY A C 1
ATOM 1545 O O . GLY A 1 187 ? 51.264 3.941 -13.374 1.00 36.00 187 GLY A O 1
ATOM 1546 N N . ILE A 1 188 ? 51.655 6.123 -13.058 1.00 40.97 188 ILE A N 1
ATOM 1547 C CA . ILE A 1 188 ? 53.080 6.045 -13.404 1.00 40.97 188 ILE A CA 1
ATOM 1548 C C . ILE A 1 188 ? 53.875 6.261 -12.116 1.00 40.97 188 ILE A C 1
ATOM 1550 O O . ILE A 1 188 ? 54.215 7.386 -11.768 1.00 40.97 188 ILE A O 1
ATOM 1554 N N . ILE A 1 189 ? 54.174 5.174 -11.402 1.00 35.38 189 ILE A N 1
ATOM 1555 C CA . ILE A 1 189 ? 55.371 5.136 -10.561 1.00 35.38 189 ILE A CA 1
ATOM 1556 C C . ILE A 1 189 ? 56.384 4.250 -11.276 1.00 35.38 189 ILE A C 1
ATOM 1558 O O . ILE A 1 189 ? 56.149 3.081 -11.570 1.00 35.38 189 ILE A O 1
ATOM 1562 N N . SER A 1 190 ? 57.476 4.926 -11.602 1.00 34.91 190 SER A N 1
ATOM 1563 C CA . SER A 1 190 ? 58.688 4.534 -12.297 1.00 34.91 190 SER A CA 1
ATOM 1564 C C . SER A 1 190 ? 59.243 3.155 -11.944 1.00 34.91 190 SER A C 1
ATOM 1566 O O . SER A 1 190 ? 59.501 2.856 -10.777 1.00 34.91 190 SER A O 1
ATOM 1568 N N . ASN A 1 191 ? 59.592 2.409 -12.994 1.00 37.78 191 ASN A N 1
ATOM 1569 C CA . ASN A 1 191 ? 60.778 1.559 -12.997 1.00 37.78 191 ASN A CA 1
ATOM 1570 C C . ASN A 1 191 ? 61.998 2.389 -12.569 1.00 37.78 191 ASN A C 1
ATOM 1572 O O . ASN A 1 191 ? 62.284 3.405 -13.202 1.00 37.78 191 ASN A O 1
ATOM 1576 N N . TYR A 1 192 ? 62.730 1.933 -11.556 1.00 35.09 192 TYR A N 1
ATOM 1577 C CA . TYR A 1 192 ? 64.162 2.194 -11.451 1.00 35.09 192 TYR A CA 1
ATOM 1578 C C . TYR A 1 192 ? 64.880 0.912 -11.032 1.00 35.09 192 TYR A C 1
ATOM 1580 O O . TYR A 1 192 ? 64.504 0.258 -10.060 1.00 35.09 192 TYR A O 1
ATOM 1588 N N . ASP A 1 193 ? 65.881 0.582 -11.842 1.00 33.41 193 ASP A N 1
ATOM 1589 C CA . ASP A 1 193 ? 66.813 -0.536 -11.752 1.00 33.41 193 ASP A CA 1
ATOM 1590 C C . ASP A 1 193 ? 67.740 -0.449 -10.523 1.00 33.41 193 ASP A C 1
ATOM 1592 O O . ASP A 1 193 ? 68.357 0.596 -10.301 1.00 33.41 193 ASP A O 1
ATOM 1596 N N . PHE A 1 194 ? 67.839 -1.544 -9.755 1.00 38.34 194 PHE A N 1
ATOM 1597 C CA . PHE A 1 194 ? 69.030 -2.366 -9.421 1.00 38.34 194 PHE A CA 1
ATOM 1598 C C . PHE A 1 194 ? 68.756 -3.250 -8.195 1.00 38.34 194 PHE A C 1
ATOM 1600 O O . PHE A 1 194 ? 68.317 -2.717 -7.152 1.00 38.34 194 PHE A O 1
#

Foldseek 3Di:
DLVCLVVCLDPVNDDPVLLVVLCVLLVHDDSVVLSVLVSVLVVLVVVLVVLQPDPADDPVSLVVNLVSLVVSLVSCCSSPVPVRVPDVVSVVSNCLSVVCVLQRGNVSVDPVVVVVVVVVQVVCCVVVVNDNVVVVVVVVVVVVVVLVCVVVCVPVDDDPCVPVNVVVCDPPPDDPPPPPPPPPPDDDDDDDDD

Solvent-accessible surface area (backbone atoms only — not comparable to full-atom values): 11628 Å² total; per-residue (Å²): 110,72,68,58,52,61,68,62,63,38,89,88,65,55,59,65,70,60,40,50,52,39,19,62,78,62,74,50,92,46,68,68,55,30,52,49,50,54,50,52,44,54,50,48,46,51,55,44,52,54,60,50,67,31,93,68,64,53,77,68,47,39,55,50,45,39,56,45,37,50,52,43,51,52,40,44,40,70,65,38,40,89,81,41,72,83,39,66,68,60,59,52,50,65,48,44,36,58,48,17,67,76,55,54,22,41,61,77,68,35,63,68,59,53,51,54,52,50,52,53,45,61,71,44,24,82,78,50,82,64,43,66,60,56,59,56,50,52,52,52,49,53,50,50,52,52,51,48,41,60,73,74,47,70,62,90,65,91,68,87,60,77,62,69,51,53,64,67,35,52,82,77,80,44,68,95,74,81,72,66,90,74,86,81,81,84,83,86,80,77,91,77,92,132

Sequence (194 aa):
MPFLLRRCLNNRSIKDNIIQRIKENNQLRLNSQAISMIKQCWIKFAICSKAVFAESMSDNDYVRLDATLQNLSIDLLKVFPEEFSNLPNLHVLRHLSEHARRFGNLINASVSLKEMVHRIYKSYVPHTNKKNVELDFIKRENTLQSLRYLIDRGLHNHIQINGKIKSLFDGWYLTSQVYSNEDIEEGIISNYDF

Nearest PDB structures (foldseek):
  3m3w-assembly1_B  TM=1.913E-01  e=8.219E+00  Mus musculus

Radius of gyration: 26.61 Å; Cα contacts (8 Å, |Δi|>4): 112; chains: 1; bounding box: 95×29×66 Å

Secondary structure (DSSP, 8-state):
-HHHHHHHSSTTTS-HHHHHHHHHHTT-S-HHHHHHHHHHHHHHHHHHHHHHT-S---HHHHHHHHHHHHHHHHHHHHH-HHHHTT-HHHHHHTTHHHHHHHHSSSSTT-HHHHHHHHHHHHHHGGGTTT--HHHHHHHHHHHHHHHHHHHTT-SSS---TTTHHHHHHBTTTB-TT---TTS--S--------